Protein AF-A0A529FKK5-F1 (afdb_monomer_lite)

Sequence (197 aa):
DALQLAYGQADLLQSRPDKDKPALVMRIDMGNPYNAQRHRVMWSMLQNHDEPIIGALEMDAACVVVNLFMLPDEPELFRQCVENISKVRAACHRYGMPLMIEPLVMLANDVRGGYQVDGDAEKIVTLVRLAAEMGADIIKADPTDRPEDFHRVVEAARVPVLVRGGGKDDLRTVLAKSSALLRQGAKGLVYGRNIYQ

pLDDT: mean 92.46, std 9.14, range [52.66, 98.81]

Radius of gyration: 16.34 Å; chains: 1; bounding box: 42×41×45 Å

Foldseek 3Di:
DEDEDELVCLCVQQVDPDPPGHAYAYEFKDWPLFALDDDPATAIDGVDHQQRCPSVVVSVHQAYEAEQDDEPPHVVRNVRSLVSLLNVVVNCVVVVHAYEYEYFYWYHSPPDGGTAGALPLVSQLVRLLVVLVSPHQEYAYEHHPDLLSLLSSVVSNVHAYEYEDHDADDPVVSVVSQVSNVVSPHPYYHYDNNPPD

Secondary structure (DSSP, 8-state):
-EEEEEHHHHHHHHT---TTPPEEEEE-EEESTTSSS--SS--EEESSSSSTTHHHHHTT-SEEEEEEEE-TT-HHHHHHHHHHHHHHHHHHHHHT--EEEEEEEB--TTTTSS--B---HHHHHHHHHHHHHTT-SEEEEPPPSSGGGHHHHHHHH-S-EEEEP-S---HHHHHHHHHHHHHTT--EEE-SHHHH-

Structure (mmCIF, N/CA/C/O backbone):
data_AF-A0A529FKK5-F1
#
_entry.id   AF-A0A529FKK5-F1
#
loop_
_atom_site.group_PDB
_atom_site.id
_atom_site.type_symbol
_atom_site.label_atom_id
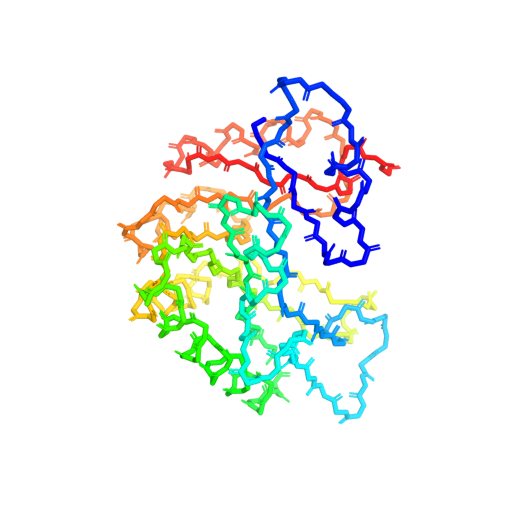_atom_site.label_alt_id
_atom_site.label_comp_id
_atom_site.label_asym_id
_atom_site.label_entity_id
_atom_site.label_seq_id
_atom_site.pdbx_PDB_ins_code
_atom_site.Cartn_x
_atom_site.Cartn_y
_atom_site.Cartn_z
_atom_site.occupancy
_atom_site.B_iso_or_equiv
_atom_site.auth_seq_id
_atom_site.auth_comp_id
_atom_site.auth_asym_id
_atom_site.auth_atom_id
_atom_site.pdbx_PDB_model_num
ATOM 1 N N . ASP A 1 1 ? 0.919 9.964 12.902 1.00 88.81 1 ASP A N 1
ATOM 2 C CA . ASP A 1 1 ? -0.474 9.950 12.407 1.00 88.81 1 ASP A CA 1
ATOM 3 C C . ASP A 1 1 ? -1.073 8.556 12.421 1.00 88.81 1 ASP A C 1
ATOM 5 O O . ASP A 1 1 ? -2.006 8.332 13.179 1.00 88.81 1 ASP A O 1
ATOM 9 N N . ALA A 1 2 ? -0.517 7.601 11.671 1.00 95.06 2 ALA A N 1
ATOM 10 C CA . ALA A 1 2 ? -0.987 6.218 11.681 1.00 95.06 2 ALA A CA 1
ATOM 11 C C . ALA A 1 2 ? 0.165 5.207 11.577 1.00 95.06 2 ALA A C 1
ATOM 13 O O . ALA A 1 2 ? 1.243 5.547 11.085 1.00 95.06 2 ALA A O 1
ATOM 14 N N . LEU A 1 3 ? -0.070 3.969 12.014 1.00 95.44 3 LEU A N 1
ATOM 15 C CA . LEU A 1 3 ? 0.811 2.825 11.779 1.00 95.44 3 LEU A CA 1
ATOM 16 C C . LEU A 1 3 ? 0.068 1.767 10.968 1.00 95.44 3 LEU A C 1
ATOM 18 O O . LEU A 1 3 ? -1.054 1.387 11.302 1.00 95.44 3 LEU A O 1
ATOM 22 N N . GLN A 1 4 ? 0.719 1.281 9.911 1.00 96.44 4 GLN A N 1
ATOM 23 C CA . GLN A 1 4 ? 0.199 0.177 9.120 1.00 96.44 4 GLN A CA 1
ATOM 24 C C . GLN A 1 4 ? 0.681 -1.155 9.701 1.00 96.44 4 GLN A C 1
ATOM 26 O O . GLN A 1 4 ? 1.883 -1.419 9.688 1.00 96.44 4 GLN A O 1
ATOM 31 N N . LEU A 1 5 ? -0.239 -1.998 10.170 1.00 96.50 5 LEU A N 1
ATOM 32 C CA . LEU A 1 5 ? 0.059 -3.307 10.763 1.00 96.50 5 LEU A CA 1
ATOM 33 C C . LEU A 1 5 ? -0.857 -4.384 10.171 1.00 96.50 5 LEU A C 1
ATOM 35 O O . LEU A 1 5 ? -1.956 -4.093 9.702 1.00 96.50 5 LEU A O 1
ATOM 39 N N . ALA A 1 6 ? -0.407 -5.636 10.175 1.00 95.69 6 ALA A N 1
ATOM 40 C CA . ALA A 1 6 ? -1.282 -6.778 9.917 1.00 95.69 6 ALA A CA 1
ATOM 41 C C . ALA A 1 6 ? -1.977 -7.212 11.216 1.00 95.69 6 ALA A C 1
ATOM 43 O O . ALA A 1 6 ? -1.509 -6.883 12.307 1.00 95.69 6 ALA A O 1
ATOM 44 N N . TYR A 1 7 ? -3.047 -8.003 11.103 1.00 95.06 7 TYR A N 1
ATOM 45 C CA . TYR A 1 7 ? -3.839 -8.459 12.252 1.00 95.06 7 TYR A CA 1
ATOM 46 C C . TYR A 1 7 ? -2.982 -9.032 13.396 1.00 95.06 7 TYR A C 1
ATOM 48 O O . TYR A 1 7 ? -3.090 -8.588 14.532 1.00 95.06 7 TYR A O 1
ATOM 56 N N . GLY A 1 8 ? -2.050 -9.943 13.087 1.00 94.06 8 GLY A N 1
ATOM 57 C CA . GLY A 1 8 ? -1.193 -10.594 14.091 1.00 94.06 8 GLY A CA 1
ATOM 58 C C . GLY A 1 8 ? -0.155 -9.693 14.776 1.00 94.06 8 GLY A C 1
ATOM 59 O O . GLY A 1 8 ? 0.622 -10.192 15.579 1.00 94.06 8 GLY A O 1
ATOM 60 N N . GLN A 1 9 ? -0.094 -8.409 14.422 1.00 94.69 9 GLN A N 1
ATOM 61 C CA . GLN A 1 9 ? 0.775 -7.404 15.047 1.00 94.69 9 GLN A CA 1
ATOM 62 C C . GLN A 1 9 ? -0.016 -6.190 15.545 1.00 94.69 9 GLN A C 1
ATOM 64 O O . GLN A 1 9 ? 0.565 -5.268 16.118 1.00 94.69 9 GLN A O 1
ATOM 69 N N . ALA A 1 10 ? -1.323 -6.131 15.276 1.00 95.38 10 ALA A N 1
ATOM 70 C CA . ALA A 1 10 ? -2.146 -4.974 15.600 1.00 95.38 10 ALA A CA 1
ATOM 71 C C . ALA A 1 10 ? -2.300 -4.789 17.120 1.00 95.38 10 ALA A C 1
ATOM 73 O O . ALA A 1 10 ? -2.477 -3.664 17.588 1.00 95.38 10 ALA A O 1
ATOM 74 N N . ASP A 1 11 ? -2.149 -5.863 17.897 1.00 93.25 11 ASP A N 1
ATOM 75 C CA . ASP A 1 11 ? -2.116 -5.857 19.360 1.00 93.25 11 ASP A CA 1
ATOM 76 C C . ASP A 1 11 ? -0.970 -5.002 19.923 1.00 93.25 11 ASP A C 1
ATOM 78 O O . ASP A 1 11 ? -1.162 -4.321 20.931 1.00 93.25 11 ASP A O 1
ATOM 82 N N . LEU A 1 12 ? 0.182 -4.940 19.246 1.00 93.38 12 LEU A N 1
ATOM 83 C CA . LEU A 1 12 ? 1.326 -4.112 19.656 1.00 93.38 12 LEU A CA 1
ATOM 84 C C . LEU A 1 12 ? 0.984 -2.617 19.721 1.00 93.38 12 LEU A C 1
ATOM 86 O O . LEU A 1 12 ? 1.553 -1.877 20.525 1.00 93.38 12 LEU A O 1
ATOM 90 N N . LEU A 1 13 ? 0.059 -2.165 18.871 1.00 95.06 13 LEU A N 1
ATOM 91 C CA . LEU A 1 13 ? -0.476 -0.808 18.909 1.00 95.06 13 LEU A CA 1
ATOM 92 C C . LEU A 1 13 ? -1.714 -0.734 19.802 1.00 95.06 13 LEU A C 1
ATOM 94 O O . LEU A 1 13 ? -1.816 0.170 20.633 1.00 95.06 13 LEU A O 1
ATOM 98 N N . GLN A 1 14 ? -2.652 -1.668 19.643 1.00 94.12 14 GLN A N 1
ATOM 99 C CA . GLN A 1 14 ? -3.962 -1.530 20.268 1.00 94.12 14 GLN A CA 1
ATOM 100 C C . GLN A 1 14 ? -3.977 -1.804 21.771 1.00 94.12 14 GLN A C 1
ATOM 102 O O . GLN A 1 14 ? -4.770 -1.180 22.475 1.00 94.12 14 GLN A O 1
ATOM 107 N N . SER A 1 15 ? -3.052 -2.617 22.283 1.00 93.31 15 SER A N 1
ATOM 108 C CA . SER A 1 15 ? -2.884 -2.846 23.726 1.00 93.31 15 SER A CA 1
ATOM 109 C C . SER A 1 15 ? -2.290 -1.650 24.479 1.00 93.31 15 SER A C 1
ATOM 111 O O . SER A 1 15 ? -2.290 -1.637 25.711 1.00 93.31 15 SER A O 1
ATOM 113 N N . ARG A 1 16 ? -1.783 -0.630 23.770 1.00 93.00 16 ARG A N 1
ATOM 114 C CA . ARG A 1 16 ? -1.207 0.554 24.411 1.00 93.00 16 ARG A CA 1
ATOM 115 C C . ARG A 1 16 ? -2.298 1.359 25.131 1.00 93.00 16 ARG A C 1
ATOM 117 O O . ARG A 1 16 ? -3.319 1.663 24.508 1.00 93.00 16 ARG A O 1
ATOM 124 N N . PRO A 1 17 ? -2.068 1.766 26.394 1.00 90.50 17 PRO A N 1
ATOM 125 C CA . PRO A 1 17 ? -3.041 2.530 27.176 1.00 90.50 17 PRO A CA 1
ATOM 126 C C . PRO A 1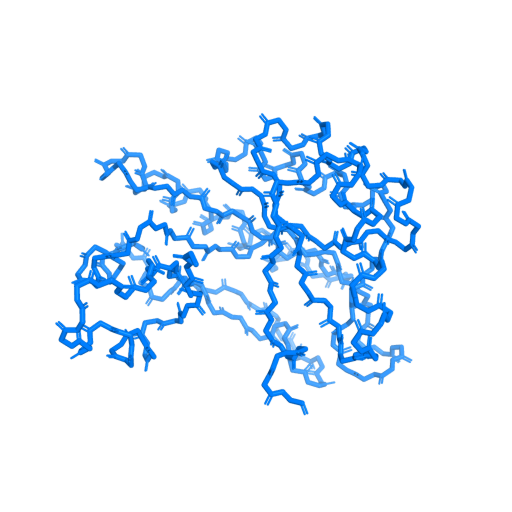 17 ? -3.105 4.018 26.788 1.00 90.50 17 PRO A C 1
ATOM 128 O O . PRO A 1 17 ? -3.991 4.735 27.254 1.00 90.50 17 PRO A O 1
ATOM 131 N N . ASP A 1 18 ? -2.164 4.497 25.969 1.00 91.19 18 ASP A N 1
ATOM 132 C CA . ASP A 1 18 ? -2.056 5.906 25.589 1.00 91.19 18 ASP A CA 1
ATOM 133 C C . ASP A 1 18 ? -3.254 6.349 24.739 1.00 91.19 18 ASP A C 1
ATOM 135 O O . ASP A 1 18 ? -3.581 5.722 23.729 1.00 91.19 18 ASP A O 1
ATOM 139 N N . LYS A 1 19 ? -3.873 7.475 25.109 1.00 83.50 19 LYS A N 1
ATOM 140 C CA . LYS A 1 19 ? -4.987 8.066 24.346 1.00 83.50 19 LYS A CA 1
ATOM 141 C C . LYS A 1 19 ? -4.544 8.667 23.012 1.00 83.50 19 LYS A C 1
ATOM 143 O O . LYS A 1 19 ? -5.318 8.656 22.064 1.00 83.50 19 LYS A O 1
ATOM 148 N N . ASP A 1 20 ? -3.296 9.122 22.935 1.00 87.75 20 ASP A N 1
ATOM 149 C CA . ASP A 1 20 ? -2.729 9.785 21.755 1.00 87.75 20 ASP A CA 1
ATOM 150 C C . ASP A 1 20 ? -1.959 8.806 20.851 1.00 87.75 20 ASP A C 1
ATOM 152 O O . ASP A 1 20 ? -1.056 9.197 20.104 1.00 87.75 20 ASP A O 1
ATOM 156 N N . LYS A 1 21 ? -2.266 7.503 20.937 1.00 92.56 21 LYS A N 1
ATOM 157 C CA . LYS A 1 21 ? -1.632 6.506 20.070 1.00 92.56 21 LYS A CA 1
ATOM 158 C C . LYS A 1 21 ? -1.992 6.768 18.596 1.00 92.56 21 LYS A C 1
ATOM 160 O O . LYS A 1 21 ? -3.105 7.207 18.306 1.00 92.56 21 LYS A O 1
ATOM 165 N N . PRO A 1 22 ? -1.076 6.490 17.650 1.00 95.12 22 PRO A N 1
ATOM 166 C CA . PRO A 1 22 ? -1.372 6.609 16.225 1.00 95.12 22 PRO A CA 1
ATOM 167 C C . PRO A 1 22 ? -2.581 5.762 15.818 1.00 95.12 22 PRO A C 1
ATOM 169 O O . PRO A 1 22 ? -2.812 4.698 16.390 1.00 95.12 22 PRO A O 1
ATOM 172 N N . ALA A 1 23 ? -3.296 6.189 14.779 1.00 96.44 23 ALA A N 1
ATOM 173 C CA . ALA A 1 23 ? -4.368 5.390 14.198 1.00 96.44 23 ALA A CA 1
ATOM 174 C C . ALA A 1 23 ? -3.828 4.080 13.593 1.00 96.44 23 ALA A C 1
ATOM 176 O O . ALA A 1 23 ? -2.707 4.032 13.078 1.00 96.44 23 ALA A O 1
ATOM 177 N N . LEU A 1 24 ? -4.635 3.019 13.610 1.00 97.69 24 LEU A N 1
ATOM 178 C CA . LEU A 1 24 ? -4.305 1.756 12.953 1.00 97.69 24 LEU A CA 1
ATOM 179 C C . LEU A 1 24 ? -4.784 1.774 11.494 1.00 97.69 24 LEU A C 1
ATOM 181 O O . LEU A 1 24 ? -5.970 1.958 11.232 1.00 97.69 24 LEU A O 1
ATOM 185 N N . VAL A 1 25 ? -3.875 1.520 10.551 1.00 98.31 25 VAL A N 1
ATOM 186 C CA . VAL A 1 25 ? -4.222 1.110 9.181 1.00 98.31 25 VAL A CA 1
ATOM 187 C C . VAL A 1 25 ? -3.969 -0.389 9.078 1.00 98.31 25 VAL A C 1
ATOM 189 O O . VAL A 1 25 ? -2.828 -0.832 9.209 1.00 98.31 25 VAL A O 1
ATOM 192 N N . MET A 1 26 ? -5.003 -1.196 8.863 1.00 98.19 26 MET A N 1
ATOM 193 C CA . MET A 1 26 ? -4.837 -2.648 8.892 1.00 98.19 26 MET A CA 1
ATOM 194 C C . MET A 1 26 ? -4.632 -3.220 7.491 1.00 98.19 26 MET A C 1
ATOM 196 O O . MET A 1 26 ? -5.495 -3.083 6.626 1.00 98.19 26 MET A O 1
ATOM 200 N N . ARG A 1 27 ? -3.505 -3.902 7.256 1.00 98.06 27 ARG A N 1
ATOM 201 C CA . ARG A 1 27 ? -3.347 -4.742 6.063 1.00 98.06 27 ARG A CA 1
ATOM 202 C C . ARG A 1 27 ? -4.189 -6.002 6.228 1.00 98.06 27 ARG A C 1
ATOM 204 O O . ARG A 1 27 ? -4.007 -6.730 7.204 1.00 98.06 27 ARG A O 1
ATOM 211 N N . ILE A 1 28 ? -5.062 -6.259 5.259 1.00 98.06 28 ILE A N 1
ATOM 212 C CA . ILE A 1 28 ? -6.019 -7.376 5.307 1.00 98.06 28 ILE A CA 1
ATOM 213 C C . ILE A 1 28 ? -5.781 -8.436 4.231 1.00 98.06 28 ILE A C 1
ATOM 215 O O . ILE A 1 28 ? -6.534 -9.400 4.158 1.00 98.06 28 ILE A O 1
ATOM 219 N N . ASP A 1 29 ? -4.746 -8.285 3.408 1.00 97.00 29 ASP A N 1
ATOM 220 C CA . ASP A 1 29 ? -4.301 -9.290 2.449 1.00 97.00 29 ASP A CA 1
ATOM 221 C C . ASP A 1 29 ? -2.864 -9.751 2.735 1.00 97.00 29 ASP A C 1
ATOM 223 O O . ASP A 1 29 ? -2.015 -9.000 3.225 1.00 97.00 29 ASP A O 1
ATOM 227 N N . MET A 1 30 ? -2.581 -11.007 2.413 1.00 93.50 30 MET A N 1
ATOM 228 C CA . MET A 1 30 ? -1.251 -11.597 2.464 1.00 93.50 30 MET A CA 1
ATOM 229 C C . MET A 1 30 ? -0.918 -12.188 1.110 1.00 93.50 30 MET A C 1
ATOM 231 O O . MET A 1 30 ? -1.764 -12.799 0.467 1.00 93.50 30 MET A O 1
ATOM 235 N N . GLY A 1 31 ? 0.340 -12.079 0.710 1.00 91.44 31 GLY A N 1
ATOM 236 C CA . GLY A 1 31 ? 0.805 -12.703 -0.511 1.00 91.44 31 GLY A CA 1
ATOM 237 C C . GLY A 1 31 ? 2.234 -13.189 -0.392 1.00 91.44 31 GLY A C 1
ATOM 238 O O . GLY A 1 31 ? 3.003 -12.758 0.468 1.00 91.44 31 GLY A O 1
ATOM 239 N N . ASN A 1 32 ? 2.592 -14.072 -1.311 1.00 91.12 32 ASN A N 1
ATOM 240 C CA . ASN A 1 32 ? 3.963 -14.493 -1.549 1.00 91.12 32 ASN A CA 1
ATOM 241 C C . ASN A 1 32 ? 4.795 -13.659 -2.576 1.00 91.12 32 ASN A C 1
ATOM 243 O O . ASN A 1 32 ? 5.956 -14.031 -2.773 1.00 91.12 32 ASN A O 1
ATOM 247 N N . PRO A 1 33 ? 4.323 -12.529 -3.174 1.00 85.62 33 PRO A N 1
ATOM 248 C CA . PRO A 1 33 ? 5.125 -11.621 -4.019 1.00 85.62 33 PRO A CA 1
ATOM 249 C C . PRO A 1 33 ? 6.309 -10.911 -3.368 1.00 85.62 33 PRO A C 1
ATOM 251 O O . PRO A 1 33 ? 6.840 -9.983 -3.958 1.00 85.62 33 PRO A O 1
ATOM 254 N N . TYR A 1 34 ? 6.725 -11.283 -2.161 1.00 82.56 34 TYR A N 1
ATOM 255 C CA . TYR A 1 34 ? 7.864 -10.655 -1.485 1.00 82.56 34 TYR A CA 1
ATOM 256 C C . TYR A 1 34 ? 9.011 -11.630 -1.204 1.00 82.56 34 TYR A C 1
ATOM 258 O O . TYR A 1 34 ? 10.027 -11.234 -0.636 1.00 82.56 34 TYR A O 1
ATOM 266 N N . ASN A 1 35 ? 8.884 -12.895 -1.614 1.00 82.75 35 ASN A N 1
ATOM 267 C CA . ASN A 1 35 ? 9.942 -13.883 -1.426 1.00 82.75 35 ASN A CA 1
ATOM 268 C C . ASN A 1 35 ? 11.128 -13.636 -2.364 1.00 82.75 35 ASN A C 1
ATOM 270 O O . ASN A 1 35 ? 10.963 -13.236 -3.518 1.00 82.75 35 ASN A O 1
ATOM 274 N N . ALA A 1 36 ? 12.334 -13.929 -1.868 1.00 80.81 36 ALA A N 1
ATOM 275 C CA . ALA A 1 36 ? 13.576 -13.785 -2.628 1.00 80.81 36 ALA A CA 1
ATOM 276 C C . ALA A 1 36 ? 13.608 -14.663 -3.890 1.00 80.81 36 ALA A C 1
ATOM 278 O O . ALA A 1 36 ? 14.233 -14.297 -4.877 1.00 80.81 36 ALA A O 1
ATOM 279 N N . GLN A 1 37 ? 12.924 -15.810 -3.856 1.00 82.88 37 GLN A N 1
ATOM 280 C CA . GLN A 1 37 ? 12.753 -16.704 -4.996 1.00 82.88 37 GLN A CA 1
ATOM 281 C C . GLN A 1 37 ? 11.288 -16.713 -5.429 1.00 82.88 37 GLN A C 1
ATOM 283 O O . GLN A 1 37 ? 10.386 -16.769 -4.587 1.00 82.88 37 GLN A O 1
ATOM 288 N N . ARG A 1 38 ? 11.047 -16.677 -6.745 1.00 84.00 38 ARG A N 1
ATOM 289 C CA . ARG A 1 38 ? 9.697 -16.803 -7.309 1.00 84.00 38 ARG A CA 1
ATOM 290 C C . ARG A 1 38 ? 9.152 -18.185 -6.966 1.00 84.00 38 ARG A C 1
ATOM 292 O O . ARG A 1 38 ? 9.816 -19.199 -7.171 1.00 84.00 38 ARG A O 1
ATOM 299 N N . HIS A 1 39 ? 7.937 -18.217 -6.434 1.00 87.88 39 HIS A N 1
ATOM 300 C CA . HIS A 1 39 ? 7.229 -19.466 -6.211 1.00 87.88 39 HIS A CA 1
ATOM 301 C C . HIS A 1 39 ? 6.599 -19.951 -7.514 1.00 87.88 39 HIS A C 1
ATOM 303 O O . HIS A 1 39 ? 6.256 -19.155 -8.379 1.00 87.88 39 HIS A O 1
ATOM 309 N N . ARG A 1 40 ? 6.377 -21.265 -7.626 1.00 90.38 40 ARG A N 1
ATOM 310 C CA . ARG A 1 40 ? 5.678 -21.860 -8.778 1.00 90.38 40 ARG A CA 1
ATOM 311 C C . ARG A 1 40 ? 4.277 -21.276 -8.993 1.00 90.38 40 ARG A C 1
ATOM 313 O O . ARG A 1 40 ? 3.786 -21.284 -10.111 1.00 90.38 40 ARG A O 1
ATOM 320 N N . VAL A 1 41 ? 3.631 -20.847 -7.911 1.00 92.31 41 VAL A N 1
ATOM 321 C CA . VAL A 1 41 ? 2.310 -20.219 -7.931 1.00 92.31 41 VAL A CA 1
ATOM 322 C C . VAL A 1 41 ? 2.377 -18.967 -7.076 1.00 92.31 41 VAL A C 1
ATOM 324 O O . VAL A 1 41 ? 2.676 -19.050 -5.878 1.00 92.31 41 VAL A O 1
ATOM 327 N N . MET A 1 42 ? 2.087 -17.824 -7.684 1.00 93.38 42 MET A N 1
ATOM 328 C CA . MET A 1 42 ? 1.966 -16.559 -6.977 1.00 93.38 42 MET A CA 1
ATOM 329 C C . MET A 1 42 ? 0.525 -16.349 -6.522 1.00 93.38 42 MET A C 1
ATOM 331 O O . MET A 1 42 ? -0.418 -16.711 -7.222 1.00 93.38 42 MET A O 1
ATOM 335 N N . TRP A 1 43 ? 0.347 -15.802 -5.322 1.00 95.12 43 TRP A N 1
ATOM 336 C CA . TRP A 1 43 ? -0.980 -15.586 -4.750 1.00 95.12 43 TRP A CA 1
ATOM 337 C C . TRP A 1 43 ? -1.013 -14.382 -3.808 1.00 95.12 43 TRP A C 1
ATOM 339 O O . TRP A 1 43 ? -0.009 -14.028 -3.184 1.00 95.12 43 TRP A O 1
ATOM 349 N N . SER A 1 44 ? -2.197 -13.787 -3.701 1.00 95.81 44 SER A N 1
ATOM 350 C CA . SER A 1 44 ? -2.592 -12.791 -2.712 1.00 95.81 44 SER A CA 1
ATOM 351 C C . SER A 1 44 ? -3.985 -13.142 -2.190 1.00 95.81 44 SER A C 1
ATOM 353 O O . SER A 1 44 ? -4.948 -13.208 -2.950 1.00 95.81 44 SER A O 1
ATOM 355 N N . MET A 1 45 ? -4.113 -13.403 -0.896 1.00 96.31 45 MET A N 1
ATOM 356 C CA . MET A 1 45 ? -5.358 -13.834 -0.266 1.00 96.31 45 MET A CA 1
ATOM 357 C C . MET A 1 45 ? -5.741 -12.894 0.864 1.00 96.31 45 MET A C 1
ATOM 359 O O . MET A 1 45 ? -4.882 -12.369 1.566 1.00 96.31 45 MET A O 1
ATOM 363 N N . LEU A 1 46 ? -7.043 -12.715 1.058 1.00 97.75 46 LEU A N 1
ATOM 364 C CA . LEU A 1 46 ? -7.573 -11.992 2.207 1.00 97.75 46 LEU A CA 1
ATOM 365 C C . LEU A 1 46 ? -7.355 -12.803 3.487 1.00 97.75 46 LEU A C 1
ATOM 367 O O . LEU A 1 46 ? -7.490 -14.026 3.486 1.00 97.75 46 LEU A O 1
ATOM 371 N N . GLN A 1 47 ? -7.059 -12.107 4.582 1.00 95.38 47 GLN A N 1
ATOM 372 C CA . GLN A 1 47 ? -6.912 -12.691 5.913 1.00 95.38 47 GLN A CA 1
ATOM 373 C C . GLN A 1 47 ? -8.211 -13.364 6.378 1.00 95.38 47 GLN A C 1
ATOM 375 O O . GLN A 1 47 ? -8.157 -14.430 6.983 1.00 95.38 47 GLN A O 1
ATOM 380 N N . ASN A 1 48 ? -9.361 -12.773 6.041 1.00 95.19 48 ASN A N 1
ATOM 381 C CA . ASN A 1 48 ? -10.682 -13.383 6.160 1.00 95.19 48 ASN A CA 1
ATOM 382 C C . ASN A 1 48 ? -11.352 -13.397 4.781 1.00 95.19 48 ASN A C 1
ATOM 384 O O . ASN A 1 48 ? -11.463 -12.361 4.131 1.00 95.19 48 ASN A O 1
ATOM 388 N N . HIS A 1 49 ? -11.780 -14.568 4.308 1.00 91.06 49 HIS A N 1
ATOM 389 C CA . HIS A 1 49 ? -12.337 -14.695 2.958 1.00 91.06 49 HIS A CA 1
ATOM 390 C C . HIS A 1 49 ? -13.781 -14.176 2.860 1.00 91.06 49 HIS A C 1
ATOM 392 O O . HIS A 1 49 ? -14.104 -13.442 1.925 1.00 91.06 49 HIS A O 1
ATOM 398 N N . ASP A 1 50 ? -14.633 -14.559 3.815 1.00 93.94 50 ASP A N 1
ATOM 399 C CA . ASP A 1 50 ? -16.075 -14.285 3.763 1.00 93.94 50 ASP A CA 1
ATOM 400 C C . ASP A 1 50 ? -16.440 -12.939 4.407 1.00 93.94 50 ASP A C 1
ATOM 402 O O . ASP A 1 50 ? -17.312 -12.224 3.914 1.00 93.94 50 ASP A O 1
ATOM 406 N N . GLU A 1 51 ? -15.721 -12.552 5.464 1.00 96.81 51 GLU A N 1
ATOM 407 C CA . GLU A 1 51 ? -15.896 -11.282 6.177 1.00 96.81 51 GLU A CA 1
ATOM 408 C C . GLU A 1 51 ? -14.583 -10.485 6.178 1.00 96.81 51 GLU A C 1
ATOM 410 O O . GLU A 1 51 ? -13.860 -10.435 7.173 1.00 96.81 51 GLU A O 1
ATOM 415 N N . PRO A 1 52 ? -14.220 -9.852 5.055 1.00 97.25 52 PRO A N 1
ATOM 416 C CA . PRO A 1 52 ? -12.832 -9.483 4.797 1.00 97.25 52 PRO A CA 1
ATOM 417 C C . PRO A 1 52 ? -12.280 -8.351 5.662 1.00 97.25 52 PRO A C 1
ATOM 419 O O . PRO A 1 52 ? -11.068 -8.156 5.710 1.00 97.25 52 PRO A O 1
ATOM 422 N N . ILE A 1 53 ? -13.149 -7.621 6.363 1.00 98.25 53 ILE A N 1
ATOM 423 C CA . ILE A 1 53 ? -12.750 -6.532 7.259 1.00 98.25 53 ILE A CA 1
ATOM 424 C C . ILE A 1 53 ? -13.113 -6.791 8.725 1.00 98.25 53 ILE A C 1
ATOM 426 O O . ILE A 1 53 ? -12.931 -5.885 9.532 1.00 98.25 53 ILE A O 1
ATOM 430 N N . ILE A 1 54 ? -13.607 -7.983 9.097 1.00 97.56 54 ILE A N 1
ATOM 431 C CA . ILE A 1 54 ? -14.081 -8.234 10.471 1.00 97.56 54 ILE A CA 1
ATOM 432 C C . ILE A 1 54 ? -12.987 -7.962 11.506 1.00 97.56 54 ILE A C 1
ATOM 434 O O . ILE A 1 54 ? -13.192 -7.166 12.415 1.00 97.56 54 ILE A O 1
ATOM 438 N N . GLY A 1 55 ? -11.777 -8.475 11.271 1.00 96.62 55 GLY A N 1
ATOM 439 C CA . GLY A 1 55 ? -10.638 -8.220 12.151 1.00 96.62 55 GLY A CA 1
ATOM 440 C C . GLY A 1 55 ? -10.227 -6.745 12.207 1.00 96.62 55 GLY A C 1
ATOM 441 O O . GLY A 1 55 ? -9.703 -6.293 13.217 1.00 96.62 55 GLY A O 1
ATOM 442 N N . ALA A 1 56 ? -10.477 -5.968 11.147 1.00 98.00 56 ALA A N 1
ATOM 443 C CA . ALA A 1 56 ? -10.199 -4.532 11.151 1.00 98.00 56 ALA A CA 1
ATOM 444 C C . ALA A 1 56 ? -11.196 -3.779 12.039 1.00 98.00 56 ALA A C 1
ATOM 446 O O . ALA A 1 56 ? -10.810 -2.842 12.729 1.00 98.00 56 ALA A O 1
ATOM 447 N N . LEU A 1 57 ? -12.463 -4.205 12.037 1.00 97.50 57 LEU A N 1
ATOM 448 C CA . LEU A 1 57 ? -13.500 -3.654 12.907 1.00 97.50 57 LEU A CA 1
ATOM 449 C C . LEU A 1 57 ? -13.239 -4.016 14.374 1.00 97.50 57 LEU A C 1
ATOM 451 O O . LEU A 1 57 ? -13.301 -3.144 15.234 1.00 97.50 57 LEU A O 1
ATOM 455 N N . GLU A 1 58 ? -12.898 -5.276 14.656 1.00 96.19 58 GLU A N 1
ATOM 456 C CA . GLU A 1 58 ? -12.541 -5.747 16.004 1.00 96.19 58 GLU A CA 1
ATOM 457 C C . GLU A 1 58 ? -11.358 -4.973 16.589 1.00 96.19 58 GLU A C 1
ATOM 459 O O . GLU A 1 58 ? -11.349 -4.631 17.770 1.00 96.19 58 GLU A O 1
ATOM 464 N N . MET A 1 59 ? -10.374 -4.673 15.742 1.00 96.25 59 MET A N 1
ATOM 465 C CA . MET A 1 59 ? -9.167 -3.953 16.124 1.00 96.25 59 MET A CA 1
ATOM 466 C C . MET A 1 59 ? -9.303 -2.439 15.987 1.00 96.25 59 MET A C 1
ATOM 468 O O . MET A 1 59 ? -8.270 -1.780 15.989 1.00 96.25 59 MET A O 1
ATOM 472 N N . ASP A 1 60 ? -10.511 -1.880 15.851 1.00 95.19 60 ASP A N 1
ATOM 473 C CA . ASP A 1 60 ? -10.754 -0.429 15.751 1.00 95.19 60 ASP A CA 1
ATOM 474 C C . ASP A 1 60 ? -9.813 0.262 14.740 1.00 95.19 60 ASP A C 1
ATOM 476 O O . ASP A 1 60 ? -9.137 1.257 15.023 1.00 95.19 60 ASP A O 1
ATOM 480 N N . ALA A 1 61 ? -9.664 -0.347 13.561 1.00 97.88 61 ALA A N 1
ATOM 481 C CA . ALA A 1 61 ? -8.841 0.204 12.496 1.00 97.88 61 ALA A CA 1
ATOM 482 C C . ALA A 1 61 ? -9.513 1.445 11.896 1.00 97.88 61 ALA A C 1
ATOM 484 O O . ALA A 1 61 ? -10.706 1.453 11.609 1.00 97.88 61 ALA A O 1
ATOM 485 N N . ALA A 1 62 ? -8.724 2.481 11.622 1.00 97.81 62 ALA A N 1
ATOM 486 C CA . ALA A 1 62 ? -9.210 3.691 10.962 1.00 97.81 62 ALA A CA 1
ATOM 487 C C . ALA A 1 62 ? -9.325 3.529 9.436 1.00 97.81 62 ALA A C 1
ATOM 489 O O . ALA A 1 62 ? -9.975 4.332 8.771 1.00 97.81 62 ALA A O 1
ATOM 490 N N . CYS A 1 63 ? -8.635 2.540 8.864 1.00 98.50 63 CYS A N 1
ATOM 491 C CA . CYS A 1 63 ? -8.610 2.251 7.434 1.00 98.50 63 CYS A CA 1
ATOM 492 C C . CYS A 1 63 ? -8.084 0.828 7.204 1.00 98.50 63 CYS A C 1
ATOM 494 O O . CYS A 1 63 ? -7.240 0.344 7.965 1.00 98.50 63 CYS A O 1
ATOM 496 N N . VAL A 1 64 ? -8.533 0.172 6.134 1.00 98.75 64 VAL A N 1
ATOM 497 C CA . VAL A 1 64 ? -7.945 -1.088 5.656 1.00 98.75 64 VAL A CA 1
ATOM 498 C C . VAL A 1 64 ? -7.110 -0.864 4.404 1.00 98.75 64 VAL A C 1
ATOM 500 O O . VAL A 1 64 ? -7.424 0.007 3.597 1.00 98.75 64 VAL A O 1
ATOM 503 N N . VAL A 1 65 ? -6.066 -1.671 4.215 1.00 98.62 65 VAL A N 1
ATOM 504 C CA . VAL A 1 65 ? -5.220 -1.640 3.017 1.00 98.62 65 VAL A CA 1
ATOM 505 C C . VAL A 1 65 ? -5.080 -3.014 2.369 1.00 98.62 65 VAL A C 1
ATOM 507 O O . VAL A 1 65 ? -4.884 -4.020 3.057 1.00 98.62 65 VAL A O 1
ATOM 510 N N . VAL A 1 66 ? -5.159 -3.033 1.038 1.00 98.38 66 VAL A N 1
ATOM 511 C CA . VAL A 1 66 ? -5.019 -4.222 0.182 1.00 98.38 66 VAL A CA 1
ATOM 512 C C . VAL A 1 66 ? -4.061 -3.958 -0.974 1.00 98.38 66 VAL A C 1
ATOM 514 O O . VAL A 1 66 ? -4.028 -2.847 -1.503 1.00 98.38 66 VAL A O 1
ATOM 517 N N . ASN A 1 67 ? -3.281 -4.958 -1.387 1.00 97.94 67 ASN A N 1
ATOM 518 C CA . ASN A 1 67 ? -2.427 -4.830 -2.565 1.00 97.94 67 ASN A CA 1
ATOM 519 C C . ASN A 1 67 ? -3.212 -5.022 -3.864 1.00 97.94 67 ASN A C 1
ATOM 521 O O . ASN A 1 67 ? -4.111 -5.858 -3.963 1.00 97.94 67 ASN A O 1
ATOM 525 N N . LEU A 1 68 ? -2.762 -4.318 -4.896 1.00 98.06 68 LEU A N 1
ATOM 526 C CA . LEU A 1 68 ? -3.073 -4.594 -6.290 1.00 98.06 68 LEU A CA 1
ATOM 527 C C . LEU A 1 68 ? -1.758 -4.879 -7.018 1.00 98.06 68 LEU A C 1
ATOM 529 O O . LEU A 1 68 ? -1.038 -3.959 -7.400 1.00 98.06 68 LEU A O 1
ATOM 533 N N . PHE A 1 69 ? -1.423 -6.159 -7.159 1.00 96.56 69 PHE A N 1
ATOM 534 C CA . PHE A 1 69 ? -0.138 -6.591 -7.702 1.00 96.56 69 PHE A CA 1
ATOM 535 C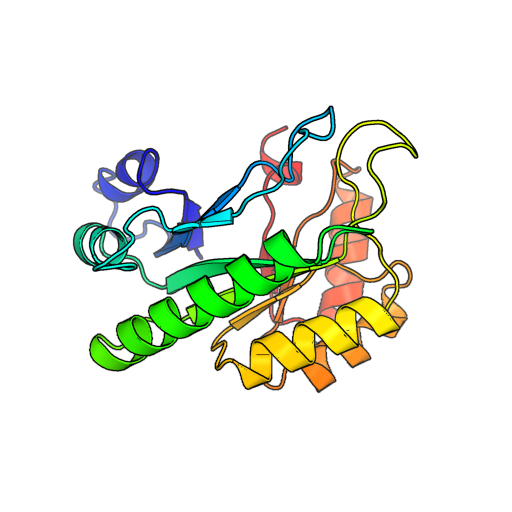 C . PHE A 1 69 ? -0.163 -6.750 -9.221 1.00 96.56 69 PHE A C 1
ATOM 537 O O . PHE A 1 69 ? -0.922 -7.563 -9.740 1.00 96.56 69 PHE A O 1
ATOM 544 N N . MET A 1 70 ? 0.742 -6.063 -9.915 1.00 95.12 70 MET A N 1
ATOM 545 C CA . MET A 1 70 ? 1.056 -6.283 -11.326 1.00 95.12 70 MET A CA 1
ATOM 546 C C . MET A 1 70 ? 2.484 -6.822 -11.444 1.00 95.12 70 MET A C 1
ATOM 548 O O . MET A 1 70 ? 3.455 -6.072 -11.335 1.00 95.12 70 MET A O 1
ATOM 552 N N . LEU A 1 71 ? 2.603 -8.137 -11.639 1.00 92.56 71 LEU A N 1
ATOM 553 C CA . LEU A 1 71 ? 3.874 -8.831 -11.849 1.00 92.56 71 LEU A CA 1
ATOM 554 C C . LEU A 1 71 ? 3.957 -9.330 -13.302 1.00 92.56 71 LEU A C 1
ATOM 556 O O . LEU A 1 71 ? 2.927 -9.704 -13.872 1.00 92.56 71 LEU A O 1
ATOM 560 N N . PRO A 1 72 ? 5.160 -9.379 -13.904 1.00 90.38 72 PRO A N 1
ATOM 561 C CA . PRO A 1 72 ? 5.349 -9.985 -15.215 1.00 90.38 72 PRO A CA 1
ATOM 562 C C . PRO A 1 72 ? 4.927 -11.456 -15.199 1.00 90.38 72 PRO A C 1
ATOM 564 O O . PRO A 1 72 ? 5.367 -12.202 -14.328 1.00 90.38 72 PRO A O 1
ATOM 567 N N . ASP A 1 73 ? 4.116 -11.859 -16.182 1.00 91.12 73 ASP A N 1
ATOM 568 C CA . ASP A 1 73 ? 3.693 -13.255 -16.378 1.00 91.12 73 ASP A CA 1
ATOM 569 C C . ASP A 1 73 ? 2.950 -13.867 -15.165 1.00 91.12 73 ASP A C 1
ATOM 571 O O . ASP A 1 73 ? 3.108 -15.042 -14.846 1.00 91.12 73 ASP A O 1
ATOM 575 N N . GLU A 1 74 ? 2.149 -13.052 -14.462 1.00 94.31 74 GLU A N 1
ATOM 576 C CA . GLU A 1 74 ? 1.308 -13.480 -13.326 1.00 94.31 74 GLU A CA 1
ATOM 577 C C . GLU A 1 74 ? -0.144 -12.945 -13.424 1.00 94.31 74 GLU A C 1
ATOM 579 O O . GLU A 1 74 ? -0.618 -12.225 -12.531 1.00 94.31 74 GLU A O 1
ATOM 584 N N . PRO A 1 75 ? -0.886 -13.239 -14.511 1.00 95.81 75 PRO A N 1
ATOM 585 C CA . PRO A 1 75 ? -2.233 -12.701 -14.700 1.00 95.81 75 PRO A CA 1
ATOM 586 C C . PRO A 1 75 ? -3.243 -13.223 -13.663 1.00 95.81 75 PRO A C 1
ATOM 588 O O . PRO A 1 75 ? -4.165 -12.498 -13.281 1.00 95.81 75 PRO A O 1
ATOM 591 N N . GLU A 1 76 ? -3.071 -14.442 -13.152 1.00 97.06 76 GLU A N 1
ATOM 592 C CA . GLU A 1 76 ? -3.932 -15.025 -12.121 1.00 97.06 76 GLU A CA 1
ATOM 593 C C . GLU A 1 76 ? -3.792 -14.307 -10.779 1.00 97.06 76 GLU A C 1
ATOM 595 O O . GLU A 1 76 ? -4.803 -14.070 -10.117 1.00 97.06 76 GLU A O 1
ATOM 600 N N . LEU A 1 77 ? -2.572 -13.913 -10.398 1.00 96.81 77 LEU A N 1
ATOM 601 C CA . LEU A 1 77 ? -2.336 -13.096 -9.206 1.00 96.81 77 LEU A CA 1
ATOM 602 C C . LEU A 1 77 ? -3.041 -11.744 -9.335 1.00 96.81 77 LEU A C 1
ATOM 604 O O . LEU A 1 77 ? -3.710 -11.300 -8.400 1.00 96.81 77 LEU A O 1
ATOM 608 N N . PHE A 1 78 ? -2.902 -11.092 -10.492 1.00 97.81 78 PHE A N 1
ATOM 609 C CA . PHE A 1 78 ? -3.548 -9.807 -10.744 1.00 97.81 78 PHE A CA 1
ATOM 610 C C . PHE A 1 78 ? -5.076 -9.930 -10.673 1.00 97.81 78 PHE A C 1
ATOM 612 O O . PHE A 1 78 ? -5.722 -9.165 -9.954 1.00 97.81 78 PHE A O 1
ATOM 619 N N . ARG A 1 79 ? -5.656 -10.952 -11.322 1.00 98.12 79 ARG A N 1
ATOM 620 C CA . ARG A 1 79 ? -7.094 -11.260 -11.232 1.00 98.12 79 ARG A CA 1
ATOM 621 C C . ARG A 1 79 ? -7.531 -11.500 -9.786 1.00 98.12 79 ARG A C 1
ATOM 623 O O . ARG A 1 79 ? -8.555 -10.968 -9.367 1.00 98.12 79 ARG A O 1
ATOM 630 N N . GLN A 1 80 ? -6.747 -12.248 -9.011 1.00 97.81 80 GLN A N 1
ATOM 631 C CA . GLN A 1 80 ? -7.036 -12.510 -7.603 1.00 97.81 80 GLN A CA 1
ATOM 632 C C . GLN A 1 80 ? -7.046 -11.221 -6.766 1.00 97.81 80 GLN A C 1
ATOM 634 O O . GLN A 1 80 ? -7.922 -11.048 -5.921 1.00 97.81 80 GLN A O 1
ATOM 639 N N . CYS A 1 81 ? -6.129 -10.282 -7.025 1.00 98.44 81 CYS A N 1
ATOM 640 C CA . CYS A 1 81 ? -6.144 -8.972 -6.368 1.00 98.44 81 CYS A CA 1
ATOM 641 C C . CYS A 1 81 ? -7.433 -8.200 -6.680 1.00 98.44 81 CYS A C 1
ATOM 643 O O . CYS A 1 81 ? -8.064 -7.674 -5.766 1.00 98.44 81 CYS A O 1
ATOM 645 N N . VAL A 1 82 ? -7.853 -8.169 -7.949 1.00 98.50 82 VAL A N 1
ATOM 646 C CA . VAL A 1 82 ? -9.097 -7.503 -8.374 1.00 98.50 82 VAL A CA 1
ATOM 647 C C . VAL A 1 82 ? -10.322 -8.121 -7.686 1.00 98.50 82 VAL A C 1
ATOM 649 O O . VAL A 1 82 ? -11.175 -7.396 -7.171 1.00 98.50 82 VAL A O 1
ATOM 652 N N . GLU A 1 83 ? -10.394 -9.451 -7.600 1.00 98.31 83 GLU A N 1
ATOM 653 C CA . GLU A 1 83 ? -11.476 -10.155 -6.896 1.00 98.31 83 GLU A CA 1
ATOM 654 C C . GLU A 1 83 ? -11.496 -9.844 -5.396 1.00 98.31 83 GLU A C 1
ATOM 656 O O . GLU A 1 83 ? -12.560 -9.575 -4.828 1.00 98.31 83 GLU A O 1
ATOM 661 N N . ASN A 1 84 ? -10.326 -9.829 -4.755 1.00 98.44 84 ASN A N 1
ATOM 662 C CA . ASN A 1 84 ? -10.194 -9.469 -3.347 1.00 98.44 84 ASN A CA 1
ATOM 663 C C . ASN A 1 84 ? -10.669 -8.033 -3.095 1.00 98.44 84 ASN A C 1
ATOM 665 O O . ASN A 1 84 ? -11.465 -7.795 -2.187 1.00 98.44 84 ASN A O 1
ATOM 669 N N . ILE A 1 85 ? -10.227 -7.082 -3.920 1.00 98.69 85 ILE A N 1
ATOM 670 C CA . ILE A 1 85 ? -10.599 -5.668 -3.809 1.00 98.69 85 ILE A CA 1
ATOM 671 C C . ILE A 1 85 ? -12.104 -5.485 -3.991 1.00 98.69 85 ILE A C 1
ATOM 673 O O . ILE A 1 85 ? -12.719 -4.758 -3.216 1.00 98.69 85 ILE A O 1
ATOM 677 N N . SER A 1 86 ? -12.717 -6.170 -4.960 1.00 98.38 86 SER A N 1
ATOM 678 C CA . SER A 1 86 ? -14.166 -6.108 -5.183 1.00 98.38 86 SER A CA 1
ATOM 679 C C . SER A 1 86 ? -14.956 -6.520 -3.932 1.00 98.38 86 SER A C 1
ATOM 681 O O . SER A 1 86 ? -15.851 -5.793 -3.489 1.00 98.38 86 SER A O 1
ATOM 683 N N . LYS A 1 87 ? -14.571 -7.636 -3.294 1.00 98.06 87 LYS A N 1
ATOM 684 C CA . LYS A 1 87 ? -15.177 -8.099 -2.032 1.00 98.06 87 LYS A CA 1
ATOM 685 C C . LYS A 1 87 ? -14.960 -7.102 -0.895 1.00 98.06 87 LYS A C 1
ATOM 687 O O . LYS A 1 87 ? -15.899 -6.752 -0.178 1.00 98.06 87 LYS A O 1
ATOM 692 N N . VAL A 1 88 ? -13.729 -6.617 -0.743 1.00 98.62 88 VAL A N 1
ATOM 693 C CA . VAL A 1 88 ? -13.358 -5.660 0.305 1.00 98.62 88 VAL A CA 1
ATOM 694 C C . VAL A 1 88 ? -14.112 -4.346 0.143 1.00 98.62 88 VAL A C 1
ATOM 696 O O . VAL A 1 88 ? -14.615 -3.828 1.134 1.00 98.62 88 VAL A O 1
ATOM 699 N N . ARG A 1 89 ? -14.258 -3.822 -1.078 1.00 98.50 89 ARG A N 1
ATOM 700 C CA . ARG A 1 89 ? -15.003 -2.586 -1.356 1.00 98.50 89 ARG A CA 1
ATOM 701 C C . ARG A 1 89 ? -16.461 -2.695 -0.927 1.00 98.50 89 ARG A C 1
ATOM 703 O O . ARG A 1 89 ? -16.984 -1.754 -0.326 1.00 98.50 89 ARG A O 1
ATOM 710 N N . ALA A 1 90 ? -17.107 -3.831 -1.190 1.00 98.25 90 ALA A N 1
ATOM 711 C CA . ALA A 1 90 ? -18.478 -4.077 -0.749 1.00 98.25 90 ALA A CA 1
ATOM 712 C C . ALA A 1 90 ? -18.592 -4.061 0.786 1.00 98.25 90 ALA A C 1
ATOM 714 O O . ALA A 1 90 ? -19.476 -3.401 1.336 1.00 98.25 90 ALA A O 1
ATOM 715 N N . ALA A 1 91 ? -17.661 -4.719 1.486 1.00 98.38 91 ALA A N 1
ATOM 716 C CA . ALA A 1 91 ? -17.613 -4.698 2.946 1.00 98.38 91 ALA A CA 1
ATOM 717 C C . ALA A 1 91 ? -17.318 -3.287 3.491 1.00 98.38 91 ALA A C 1
ATOM 719 O O . ALA A 1 91 ? -18.033 -2.798 4.362 1.00 98.38 91 ALA A O 1
ATOM 720 N N . CYS A 1 92 ? -16.333 -2.589 2.928 1.00 98.62 92 CYS A N 1
ATOM 721 C CA . CYS A 1 92 ? -15.972 -1.225 3.310 1.00 98.62 92 CYS A CA 1
ATOM 722 C C . CYS A 1 92 ? -17.158 -0.269 3.188 1.00 98.62 92 CYS A C 1
ATOM 724 O O . CYS A 1 92 ? -17.451 0.479 4.116 1.00 98.62 92 CYS A O 1
ATOM 726 N N . HIS A 1 93 ? -17.902 -0.354 2.082 1.00 98.06 93 HIS A N 1
ATOM 727 C CA . HIS A 1 93 ? -19.116 0.432 1.894 1.00 98.06 93 HIS A CA 1
ATOM 728 C C . HIS A 1 93 ? -20.188 0.117 2.946 1.00 98.06 93 HIS A C 1
ATOM 730 O O . HIS A 1 93 ? -20.779 1.039 3.502 1.00 98.06 93 HIS A O 1
ATOM 736 N N . ARG A 1 94 ? -20.412 -1.168 3.253 1.00 98.12 94 ARG A N 1
ATOM 737 C CA . ARG A 1 94 ? -21.420 -1.607 4.230 1.00 98.12 94 ARG A CA 1
ATOM 738 C C . ARG A 1 94 ? -21.151 -1.086 5.643 1.00 98.12 94 ARG A C 1
ATOM 740 O O . ARG A 1 94 ? -22.101 -0.746 6.341 1.00 98.12 94 ARG A O 1
ATOM 747 N N . TYR A 1 95 ? -19.888 -1.054 6.063 1.00 98.06 95 TYR A N 1
ATOM 748 C CA . TYR A 1 95 ? -19.501 -0.695 7.432 1.00 98.06 95 TYR A CA 1
ATOM 749 C C . TYR A 1 95 ? -18.920 0.722 7.565 1.00 98.06 95 TYR A C 1
ATOM 751 O O . TYR A 1 95 ? -18.558 1.124 8.665 1.00 98.06 95 TYR A O 1
ATOM 759 N N . GLY A 1 96 ? -18.823 1.486 6.471 1.00 97.94 96 GLY A N 1
ATOM 760 C CA . GLY A 1 96 ? -18.245 2.836 6.483 1.00 97.94 96 GLY A CA 1
ATOM 761 C C . GLY A 1 96 ? -16.728 2.869 6.714 1.00 97.94 96 GLY A C 1
ATOM 762 O O . GLY A 1 96 ? -16.207 3.878 7.178 1.00 97.94 96 GLY A O 1
ATOM 763 N N . MET A 1 97 ? -16.022 1.779 6.405 1.00 98.62 97 MET A N 1
ATOM 764 C CA . MET A 1 97 ? -14.568 1.669 6.561 1.00 98.62 97 MET A CA 1
ATOM 765 C C . MET A 1 97 ? -13.848 2.279 5.345 1.00 98.62 97 MET A C 1
ATOM 767 O O . MET A 1 97 ? -14.150 1.874 4.221 1.00 98.62 97 MET A O 1
ATOM 771 N N . PRO A 1 98 ? -12.875 3.193 5.523 1.00 98.62 98 PRO A N 1
ATOM 772 C CA . PRO A 1 98 ? -12.051 3.688 4.422 1.00 98.62 98 PRO A CA 1
ATOM 773 C C . PRO A 1 98 ? -11.183 2.590 3.795 1.00 98.62 98 PRO A C 1
ATOM 775 O O . PRO A 1 98 ? -10.477 1.862 4.504 1.00 98.62 98 PRO A O 1
ATOM 778 N N . LEU A 1 99 ? -11.182 2.517 2.463 1.00 98.81 99 LEU A N 1
ATOM 779 C CA . LEU A 1 99 ? -10.379 1.574 1.687 1.00 98.81 99 LEU A CA 1
ATOM 780 C C . LEU A 1 99 ? -9.141 2.250 1.091 1.00 98.81 99 LEU A C 1
ATOM 782 O O . LEU A 1 99 ? -9.237 3.074 0.182 1.00 98.81 99 LEU A O 1
ATOM 786 N N . MET A 1 100 ? -7.964 1.827 1.533 1.00 98.81 100 MET A N 1
ATOM 787 C CA . MET A 1 100 ? -6.705 2.115 0.860 1.00 98.81 100 MET A CA 1
ATOM 788 C C . MET A 1 100 ? -6.354 0.974 -0.097 1.00 98.81 100 MET A C 1
ATOM 790 O O . MET A 1 100 ? -6.309 -0.191 0.294 1.00 98.81 100 MET A O 1
ATOM 794 N N . ILE A 1 101 ? -6.055 1.297 -1.351 1.00 98.81 101 ILE A N 1
ATOM 795 C CA . ILE A 1 101 ? -5.488 0.325 -2.293 1.00 98.81 101 ILE A CA 1
ATOM 796 C C . ILE A 1 101 ? -4.015 0.665 -2.495 1.00 98.81 101 ILE A C 1
ATOM 798 O O . ILE A 1 101 ? -3.648 1.836 -2.612 1.00 98.81 101 ILE A O 1
ATOM 802 N N . GLU A 1 102 ? -3.171 -0.363 -2.530 1.00 98.31 102 GLU A N 1
ATOM 803 C CA . GLU A 1 102 ? -1.730 -0.275 -2.761 1.00 98.31 102 GLU A CA 1
ATOM 804 C C . GLU A 1 102 ? -1.366 -0.905 -4.122 1.00 98.31 102 GLU A C 1
ATOM 806 O O . GLU A 1 102 ? -1.069 -2.102 -4.188 1.00 98.31 102 GLU A O 1
ATOM 811 N N . PRO A 1 103 ? -1.436 -0.133 -5.227 1.00 97.75 103 PRO A N 1
ATOM 812 C CA . PRO A 1 103 ? -0.950 -0.532 -6.547 1.00 97.75 103 PRO A CA 1
ATOM 813 C C . PRO A 1 103 ? 0.558 -0.756 -6.551 1.00 97.75 103 PRO A C 1
ATOM 815 O O . PRO A 1 103 ? 1.321 0.148 -6.212 1.00 97.75 103 PRO A O 1
ATOM 818 N N . LEU A 1 104 ? 0.986 -1.941 -6.980 1.00 95.31 104 LEU A N 1
ATOM 819 C CA . LEU A 1 104 ? 2.394 -2.323 -7.030 1.00 95.31 104 LEU A CA 1
ATOM 820 C C . LEU A 1 104 ? 2.723 -2.896 -8.406 1.00 95.31 104 LEU A C 1
ATOM 822 O O . LEU A 1 104 ? 2.331 -4.019 -8.729 1.00 95.31 104 LEU A O 1
ATOM 826 N N . VAL A 1 105 ? 3.463 -2.120 -9.197 1.00 94.44 105 VAL A N 1
ATOM 827 C CA . VAL A 1 105 ? 4.097 -2.597 -10.429 1.00 94.44 105 VAL A CA 1
ATOM 828 C C . VAL A 1 105 ? 5.469 -3.143 -10.052 1.00 94.44 105 VAL A C 1
ATOM 830 O O . VAL A 1 105 ? 6.277 -2.442 -9.442 1.00 94.44 105 VAL A O 1
ATOM 833 N N . MET A 1 106 ? 5.722 -4.408 -10.372 1.00 90.88 106 MET A N 1
ATOM 834 C CA . MET A 1 106 ? 6.950 -5.097 -9.981 1.00 90.88 106 MET A CA 1
ATOM 835 C C . MET A 1 106 ? 7.792 -5.466 -11.203 1.00 90.88 106 MET A C 1
ATOM 837 O O . MET A 1 106 ? 7.266 -5.838 -12.250 1.00 90.88 106 MET A O 1
ATOM 841 N N . LEU A 1 107 ? 9.112 -5.434 -11.040 1.00 88.12 107 LEU A N 1
ATOM 842 C CA . LEU A 1 107 ? 10.058 -6.043 -11.971 1.00 88.12 107 LEU A CA 1
ATOM 843 C C . LEU A 1 107 ? 10.046 -7.573 -11.836 1.00 88.12 107 LEU A C 1
ATOM 845 O O . LEU A 1 107 ? 9.625 -8.134 -10.819 1.00 88.12 107 LEU A O 1
ATOM 849 N N . ALA A 1 108 ? 10.555 -8.254 -12.863 1.00 80.50 108 ALA A N 1
ATOM 850 C CA . ALA A 1 108 ? 10.778 -9.693 -12.814 1.00 80.50 108 ALA A CA 1
ATOM 851 C C . ALA A 1 108 ? 11.821 -10.050 -11.735 1.00 80.50 108 ALA A C 1
ATOM 853 O O . ALA A 1 108 ? 12.778 -9.315 -11.481 1.00 80.50 108 ALA A O 1
ATOM 854 N N . ASN A 1 109 ? 11.616 -11.188 -11.067 1.00 72.81 109 ASN A N 1
ATOM 855 C CA . ASN A 1 109 ? 12.424 -11.613 -9.914 1.00 72.81 109 ASN A CA 1
ATOM 856 C C . ASN A 1 109 ? 13.862 -12.043 -10.307 1.00 72.81 109 ASN A C 1
ATOM 858 O O . ASN A 1 109 ? 14.765 -12.107 -9.475 1.00 72.81 109 ASN A O 1
ATOM 862 N N . ASP A 1 110 ? 14.102 -12.311 -11.588 1.00 66.31 110 ASP A N 1
ATOM 863 C CA . ASP A 1 110 ? 15.385 -12.758 -12.143 1.00 66.31 110 ASP A CA 1
ATOM 864 C C . ASP A 1 110 ? 16.447 -11.651 -12.264 1.00 66.31 110 ASP A C 1
ATOM 866 O O . ASP A 1 110 ? 17.628 -11.954 -12.423 1.00 66.31 110 ASP A O 1
ATOM 870 N N . VAL A 1 111 ? 16.065 -10.376 -12.143 1.00 61.22 111 VAL A N 1
ATOM 871 C CA . VAL A 1 111 ? 16.978 -9.251 -12.396 1.00 61.22 111 VAL A CA 1
ATOM 872 C C . VAL A 1 111 ? 18.035 -9.091 -11.293 1.00 61.22 111 VAL A C 1
ATOM 874 O O . VAL A 1 111 ? 19.206 -8.865 -11.599 1.00 61.22 111 VAL A O 1
ATOM 877 N N . ARG A 1 112 ? 17.659 -9.181 -10.006 1.00 55.56 112 ARG A N 1
ATOM 878 C CA . ARG A 1 112 ? 18.580 -8.958 -8.860 1.00 55.56 112 ARG A CA 1
ATOM 879 C C . ARG A 1 112 ? 18.305 -9.806 -7.608 1.00 55.56 112 ARG A C 1
ATOM 881 O O . ARG A 1 112 ? 18.986 -9.613 -6.603 1.00 55.56 112 ARG A O 1
ATOM 888 N N . GLY A 1 113 ? 17.363 -10.749 -7.668 1.00 52.66 113 GLY A N 1
ATOM 889 C CA . GLY A 1 113 ? 16.890 -11.499 -6.504 1.00 52.66 113 GLY A CA 1
ATOM 890 C C . GLY A 1 113 ? 15.967 -10.655 -5.619 1.00 52.66 113 GLY A C 1
ATOM 891 O O . GLY A 1 113 ? 16.341 -9.590 -5.127 1.00 52.66 113 GLY A O 1
ATOM 892 N N . GLY A 1 114 ? 14.747 -11.145 -5.407 1.00 55.66 114 GLY A N 1
ATOM 893 C CA . GLY A 1 114 ? 13.689 -10.428 -4.702 1.00 55.66 114 GLY A CA 1
ATOM 894 C C . GLY A 1 114 ? 12.940 -9.424 -5.583 1.00 55.66 114 GLY A C 1
ATOM 895 O O . GLY A 1 114 ? 13.455 -8.897 -6.567 1.00 55.66 114 GLY A O 1
ATOM 896 N N . TYR A 1 115 ? 11.688 -9.155 -5.216 1.00 64.38 115 TYR A N 1
ATOM 897 C CA . TYR A 1 115 ? 10.804 -8.279 -5.980 1.00 64.38 115 TYR A CA 1
ATOM 898 C C . TYR A 1 115 ? 11.174 -6.803 -5.799 1.00 64.38 115 TYR A C 1
ATOM 900 O O . TYR A 1 115 ? 11.191 -6.274 -4.683 1.00 64.38 115 TYR A O 1
ATOM 908 N N . GLN A 1 116 ? 11.475 -6.146 -6.919 1.00 78.19 116 GLN A N 1
ATOM 909 C CA . GLN A 1 116 ? 11.746 -4.714 -7.003 1.00 78.19 116 GLN A CA 1
ATOM 910 C C . GLN A 1 116 ? 10.574 -3.994 -7.657 1.00 78.19 116 GLN A C 1
ATOM 912 O O . GLN A 1 116 ? 9.838 -4.576 -8.446 1.00 78.19 116 GLN A O 1
ATOM 917 N N . VAL A 1 117 ? 10.422 -2.721 -7.315 1.00 85.62 117 VAL A N 1
ATOM 918 C CA . VAL A 1 117 ? 9.434 -1.837 -7.931 1.00 85.62 117 VAL A CA 1
ATOM 919 C C . VAL A 1 117 ? 9.868 -1.530 -9.355 1.00 85.62 117 VAL A C 1
ATOM 921 O O . VAL A 1 117 ? 11.041 -1.238 -9.581 1.00 85.62 117 VAL A O 1
ATOM 924 N N . ASP A 1 118 ? 8.924 -1.574 -10.285 1.00 90.94 118 ASP A N 1
ATOM 925 C CA . ASP A 1 118 ? 9.078 -0.984 -11.610 1.00 90.94 118 ASP A CA 1
ATOM 926 C C . ASP A 1 118 ? 8.571 0.464 -11.553 1.00 90.94 118 ASP A C 1
ATOM 928 O O . ASP A 1 118 ? 7.375 0.703 -11.372 1.00 90.94 118 ASP A O 1
ATOM 932 N N . GLY A 1 119 ? 9.495 1.424 -11.639 1.00 92.31 119 GLY A N 1
ATOM 933 C CA . GLY A 1 119 ? 9.217 2.856 -11.540 1.00 92.31 119 GLY A CA 1
ATOM 934 C C . GLY A 1 119 ? 8.654 3.486 -12.819 1.00 92.31 119 GLY A C 1
ATOM 935 O O . GLY A 1 119 ? 8.564 4.717 -12.887 1.00 92.31 119 GLY A O 1
ATOM 936 N N . ASP A 1 120 ? 8.282 2.683 -13.823 1.00 95.75 120 ASP A N 1
ATOM 937 C CA . ASP A 1 120 ? 7.658 3.139 -15.066 1.00 95.75 120 ASP A CA 1
ATOM 938 C C . ASP A 1 120 ? 6.340 3.886 -14.791 1.00 95.75 120 ASP A C 1
ATOM 940 O O . ASP A 1 120 ? 5.332 3.320 -14.347 1.00 95.75 120 ASP A O 1
ATOM 944 N N . ALA A 1 121 ? 6.345 5.186 -15.094 1.00 96.50 121 ALA A N 1
ATOM 945 C CA . ALA A 1 121 ? 5.221 6.073 -14.838 1.00 96.50 121 ALA A CA 1
ATOM 946 C C . ALA A 1 121 ? 3.941 5.663 -15.583 1.00 96.50 121 ALA A C 1
ATOM 948 O O . ALA A 1 121 ? 2.861 5.795 -15.012 1.00 96.50 121 ALA A O 1
ATOM 949 N N . GLU A 1 122 ? 4.021 5.142 -16.813 1.00 97.38 122 GLU A N 1
ATOM 950 C CA . GLU A 1 122 ? 2.827 4.734 -17.570 1.00 97.38 122 GLU A CA 1
ATOM 951 C C . GLU A 1 122 ? 2.147 3.528 -16.923 1.00 97.38 122 GLU A C 1
ATO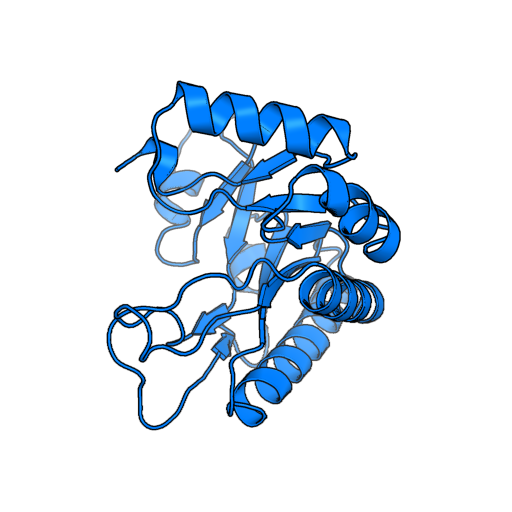M 953 O O . GLU A 1 122 ? 0.916 3.487 -16.784 1.00 97.38 122 GLU A O 1
ATOM 958 N N . LYS A 1 123 ? 2.947 2.549 -16.486 1.00 97.38 123 LYS A N 1
ATOM 959 C CA . LYS A 1 123 ? 2.433 1.357 -15.802 1.00 97.38 123 LYS A CA 1
ATOM 960 C C . LYS A 1 123 ? 1.806 1.730 -14.464 1.00 97.38 123 LYS A C 1
ATOM 962 O O . LYS A 1 123 ? 0.683 1.308 -14.183 1.00 97.38 123 LYS A O 1
ATOM 967 N N . ILE A 1 124 ? 2.489 2.564 -13.673 1.00 97.88 124 ILE A N 1
ATOM 968 C CA . ILE A 1 124 ? 1.984 3.027 -12.373 1.00 97.88 124 ILE A CA 1
ATOM 969 C C . ILE A 1 124 ? 0.685 3.817 -12.559 1.00 97.88 124 ILE A C 1
ATOM 971 O O . ILE A 1 124 ? -0.303 3.514 -11.892 1.00 97.88 124 ILE A O 1
ATOM 975 N N . VAL A 1 125 ? 0.641 4.778 -13.489 1.00 98.44 125 VAL A N 1
ATOM 976 C CA . VAL A 1 125 ? -0.564 5.572 -13.798 1.00 98.44 125 VAL A CA 1
ATOM 977 C C . VAL A 1 125 ? -1.737 4.672 -14.177 1.00 98.44 125 VAL A C 1
ATOM 979 O O . VAL A 1 125 ? -2.844 4.849 -13.666 1.00 98.44 125 VAL A O 1
ATOM 982 N N . THR A 1 126 ? -1.502 3.680 -15.036 1.00 98.19 126 THR A N 1
ATOM 983 C CA . THR A 1 126 ? -2.545 2.745 -15.477 1.00 98.19 126 THR A CA 1
ATOM 984 C C . THR A 1 126 ? -3.108 1.941 -14.306 1.00 98.19 126 THR A C 1
ATOM 986 O O . THR A 1 126 ? -4.327 1.834 -14.157 1.00 98.19 126 THR A O 1
ATOM 989 N N . LEU A 1 127 ? -2.234 1.412 -13.448 1.00 98.38 127 LEU A N 1
ATOM 990 C CA . LEU A 1 127 ? -2.634 0.599 -12.302 1.00 98.38 127 LEU A CA 1
ATOM 991 C C . LEU A 1 127 ? -3.331 1.426 -11.212 1.00 98.38 127 LEU A C 1
ATOM 993 O O . LEU A 1 127 ? -4.302 0.975 -10.606 1.00 98.38 127 LEU A O 1
ATOM 997 N N . VAL A 1 128 ? -2.865 2.655 -10.987 1.00 98.69 128 VAL A N 1
ATOM 998 C CA . VAL A 1 128 ? -3.469 3.605 -10.046 1.00 98.69 128 VAL A CA 1
ATOM 999 C C . VAL A 1 128 ? -4.855 4.037 -10.507 1.00 98.69 128 VAL A C 1
ATOM 1001 O O . VAL A 1 128 ? -5.773 4.077 -9.687 1.00 98.69 128 VAL A O 1
ATOM 1004 N N . ARG A 1 129 ? -5.047 4.283 -11.809 1.00 98.50 129 ARG A N 1
ATOM 1005 C CA . ARG A 1 129 ? -6.378 4.558 -12.363 1.00 98.50 129 ARG A CA 1
ATOM 1006 C C . ARG A 1 129 ? -7.337 3.397 -12.103 1.00 98.50 129 ARG A C 1
ATOM 1008 O O . ARG A 1 129 ? -8.438 3.633 -11.618 1.00 98.50 129 ARG A O 1
ATOM 1015 N N . LEU A 1 130 ? -6.907 2.156 -12.344 1.00 98.62 130 LEU A N 1
ATOM 1016 C CA . LEU A 1 130 ? -7.728 0.979 -12.048 1.00 98.62 130 LEU A CA 1
ATOM 1017 C C . LEU A 1 130 ? -8.092 0.897 -10.557 1.00 98.62 130 LEU A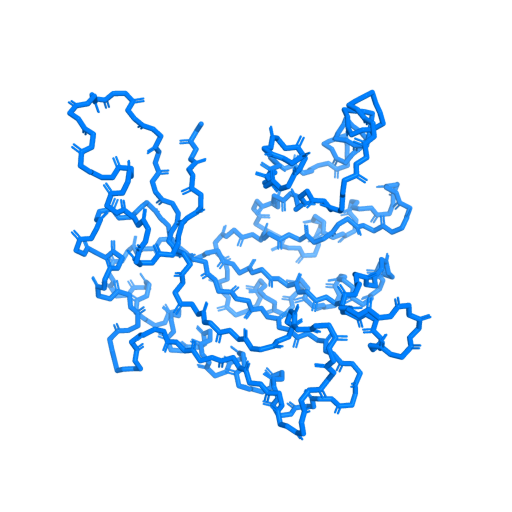 C 1
ATOM 1019 O O . LEU A 1 130 ? -9.236 0.624 -10.209 1.00 98.62 130 LEU A O 1
ATOM 1023 N N . ALA A 1 131 ? -7.142 1.161 -9.658 1.00 98.69 131 ALA A N 1
ATOM 1024 C CA . ALA A 1 131 ? -7.416 1.183 -8.224 1.00 98.69 131 ALA A CA 1
ATOM 1025 C C . ALA A 1 131 ? -8.443 2.260 -7.830 1.00 98.69 131 ALA A C 1
ATOM 1027 O O . ALA A 1 131 ? -9.335 1.990 -7.025 1.00 98.69 131 ALA A O 1
ATOM 1028 N N . ALA A 1 132 ? -8.370 3.450 -8.429 1.00 98.38 132 ALA A N 1
ATOM 1029 C CA . ALA A 1 132 ? -9.373 4.494 -8.237 1.00 98.38 132 ALA A CA 1
ATOM 1030 C C . ALA A 1 132 ? -10.759 4.059 -8.752 1.00 98.38 132 ALA A C 1
ATOM 1032 O O . ALA A 1 132 ? -11.757 4.228 -8.054 1.00 98.38 132 ALA A O 1
ATOM 1033 N N . GLU A 1 133 ? -10.826 3.437 -9.933 1.00 98.25 133 GLU A N 1
ATOM 1034 C CA . GLU A 1 133 ? -12.066 2.901 -10.521 1.00 98.25 133 GLU A CA 1
ATOM 1035 C C . GLU A 1 133 ? -12.693 1.781 -9.674 1.00 98.25 133 GLU A C 1
ATOM 1037 O O . GLU A 1 133 ? -13.916 1.672 -9.601 1.00 98.25 133 GLU A O 1
ATOM 1042 N N . MET A 1 134 ? -11.877 0.992 -8.969 1.00 98.31 134 MET A N 1
ATOM 1043 C CA . MET A 1 134 ? -12.344 -0.014 -8.005 1.00 98.31 134 MET A CA 1
ATOM 1044 C C . MET A 1 134 ? -12.851 0.584 -6.678 1.00 98.31 134 MET A C 1
ATOM 1046 O O . MET A 1 134 ? -13.336 -0.151 -5.815 1.00 98.31 134 MET A O 1
ATOM 1050 N N . GLY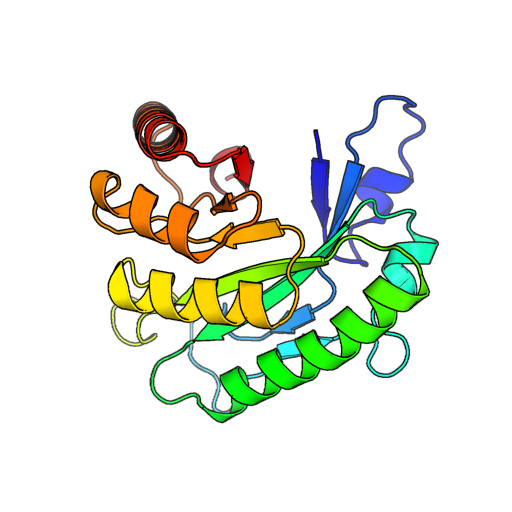 A 1 135 ? -12.774 1.907 -6.510 1.00 98.00 135 GLY A N 1
ATOM 1051 C CA . GLY A 1 135 ? -13.320 2.623 -5.359 1.00 98.00 135 GLY A CA 1
ATOM 1052 C C . GLY A 1 135 ? -12.367 2.711 -4.169 1.00 98.00 135 GLY A C 1
ATOM 1053 O O . GLY A 1 135 ? -12.807 2.597 -3.020 1.00 98.00 135 GLY A O 1
ATOM 1054 N N . ALA A 1 136 ? -11.071 2.893 -4.438 1.00 98.62 136 ALA A N 1
ATOM 1055 C CA . ALA A 1 136 ? -10.118 3.338 -3.428 1.00 98.62 136 ALA A CA 1
ATOM 1056 C C . ALA A 1 136 ? -10.515 4.716 -2.877 1.00 98.62 136 ALA A C 1
ATOM 1058 O O . ALA A 1 136 ? -10.763 5.647 -3.640 1.00 98.62 136 ALA A O 1
ATOM 1059 N N . ASP A 1 137 ? -10.500 4.856 -1.557 1.00 98.69 137 ASP A N 1
ATOM 1060 C CA . ASP A 1 137 ? -10.622 6.143 -0.869 1.00 98.69 137 ASP A CA 1
ATOM 1061 C C . ASP A 1 137 ? -9.242 6.810 -0.706 1.00 98.69 137 ASP A C 1
ATOM 1063 O O . ASP A 1 137 ? -9.128 8.033 -0.630 1.00 98.69 137 ASP A O 1
ATOM 1067 N N . ILE A 1 138 ? -8.176 5.999 -0.665 1.00 98.69 138 ILE A N 1
ATOM 1068 C CA . ILE A 1 138 ? -6.774 6.427 -0.601 1.00 98.69 138 ILE A CA 1
ATOM 1069 C C . ILE A 1 138 ? -5.943 5.525 -1.518 1.00 98.69 138 ILE A C 1
ATOM 1071 O O . ILE A 1 138 ? -6.116 4.305 -1.527 1.00 98.69 138 ILE A O 1
ATOM 1075 N N . ILE A 1 139 ? -4.993 6.106 -2.248 1.00 98.75 139 ILE A N 1
ATOM 1076 C CA . ILE A 1 139 ? -4.010 5.343 -3.020 1.00 98.75 139 ILE A CA 1
ATOM 1077 C C . ILE A 1 139 ? -2.662 5.377 -2.312 1.00 98.75 139 ILE A C 1
ATOM 1079 O O . ILE A 1 139 ? -2.135 6.445 -2.006 1.00 98.75 139 ILE A O 1
ATOM 1083 N N . LYS A 1 140 ? -2.070 4.204 -2.101 1.00 98.06 140 LYS A N 1
ATOM 1084 C CA . LYS A 1 140 ? -0.680 4.060 -1.671 1.00 98.06 140 LYS A CA 1
ATOM 1085 C C . LYS A 1 140 ? 0.163 3.611 -2.859 1.00 98.06 140 LYS A C 1
ATOM 1087 O O . LYS A 1 140 ? 0.193 2.431 -3.183 1.00 98.06 140 LYS A O 1
ATOM 1092 N N . ALA A 1 141 ? 0.808 4.561 -3.523 1.00 96.31 141 ALA A N 1
ATOM 1093 C CA . ALA A 1 141 ? 1.543 4.305 -4.757 1.00 96.31 141 ALA A CA 1
ATOM 1094 C C . ALA A 1 141 ? 3.051 4.238 -4.519 1.00 96.31 141 ALA A C 1
ATOM 1096 O O . ALA A 1 141 ? 3.600 4.906 -3.636 1.00 96.31 141 ALA A O 1
ATOM 1097 N N . ASP A 1 142 ? 3.721 3.456 -5.354 1.00 92.94 142 ASP A N 1
ATOM 1098 C CA . ASP A 1 142 ? 5.166 3.512 -5.485 1.00 92.94 142 ASP A CA 1
ATOM 1099 C C . ASP A 1 142 ? 5.635 4.784 -6.198 1.00 92.94 142 ASP A C 1
ATOM 1101 O O . ASP A 1 142 ? 4.911 5.310 -7.047 1.00 92.94 142 ASP A O 1
ATOM 1105 N N . PRO A 1 143 ? 6.833 5.300 -5.863 1.00 92.94 143 PRO A N 1
ATOM 1106 C CA . PRO A 1 143 ? 7.412 6.414 -6.594 1.00 92.94 143 PRO A CA 1
ATOM 1107 C C . PRO A 1 143 ? 7.760 5.991 -8.025 1.00 92.94 143 PRO A C 1
ATOM 1109 O O . PRO A 1 143 ? 8.184 4.862 -8.267 1.00 92.94 143 PRO A O 1
ATOM 1112 N N . THR A 1 144 ? 7.641 6.930 -8.956 1.00 95.00 144 THR A N 1
ATOM 1113 C CA . THR A 1 144 ? 8.192 6.800 -10.307 1.00 95.00 144 THR A CA 1
ATOM 1114 C C . THR A 1 144 ? 9.719 6.905 -10.269 1.00 95.00 144 THR A C 1
ATOM 1116 O O . THR A 1 144 ? 10.279 7.533 -9.363 1.00 95.00 144 THR A O 1
ATOM 1119 N N . ASP A 1 145 ? 10.407 6.350 -11.271 1.00 92.81 145 ASP A N 1
ATOM 1120 C CA . ASP A 1 145 ? 11.874 6.465 -11.393 1.00 92.81 145 ASP A CA 1
ATOM 1121 C C . ASP A 1 145 ? 12.329 7.930 -11.438 1.00 92.81 145 ASP A C 1
ATOM 1123 O O . ASP A 1 145 ? 13.366 8.309 -10.888 1.00 92.81 145 ASP A O 1
ATOM 1127 N N . ARG A 1 146 ? 11.506 8.760 -12.079 1.00 93.44 146 ARG A N 1
ATOM 1128 C CA . ARG A 1 146 ? 11.654 10.206 -12.185 1.00 93.44 146 ARG A CA 1
ATOM 1129 C C . ARG A 1 146 ? 10.601 10.881 -11.311 1.00 93.44 146 ARG A C 1
ATOM 1131 O O . ARG A 1 146 ? 9.424 10.860 -11.681 1.00 93.44 146 ARG A O 1
ATOM 1138 N N . PRO A 1 147 ? 10.968 11.462 -10.155 1.00 93.25 147 PRO A N 1
ATOM 1139 C CA . PRO A 1 147 ? 10.009 12.093 -9.253 1.00 93.25 147 PRO A CA 1
ATOM 1140 C C . PRO A 1 147 ? 9.147 13.164 -9.924 1.00 93.25 147 PRO A C 1
ATOM 1142 O O . PRO A 1 147 ? 7.999 13.332 -9.540 1.00 93.25 147 PRO A O 1
ATOM 1145 N N . GLU A 1 148 ? 9.670 13.870 -10.925 1.00 95.81 148 GLU A N 1
ATOM 1146 C CA . GLU A 1 148 ? 8.952 14.877 -11.709 1.00 95.81 148 GLU A CA 1
ATOM 1147 C C . GLU A 1 148 ? 7.724 14.330 -12.446 1.00 95.81 148 GLU A C 1
ATOM 1149 O O . GLU A 1 148 ? 6.779 15.083 -12.659 1.00 95.81 148 GLU A O 1
ATOM 1154 N N . ASP A 1 149 ? 7.684 13.035 -12.764 1.00 96.94 149 ASP A N 1
ATOM 1155 C CA . ASP A 1 149 ? 6.555 12.403 -13.454 1.00 96.94 149 ASP A CA 1
ATOM 1156 C C . ASP A 1 149 ? 5.426 12.004 -12.483 1.00 96.94 149 ASP A C 1
ATOM 1158 O O . ASP A 1 149 ? 4.328 11.640 -12.909 1.00 96.94 149 ASP A O 1
ATOM 1162 N N . PHE A 1 150 ? 5.651 12.107 -11.166 1.00 97.38 150 PHE A N 1
ATOM 1163 C CA . PHE A 1 150 ? 4.714 11.620 -10.151 1.00 97.38 150 PHE A CA 1
ATOM 1164 C C . PHE A 1 150 ? 3.381 12.388 -10.117 1.00 97.38 150 PHE A C 1
ATOM 1166 O O . PHE A 1 150 ? 2.367 11.830 -9.698 1.00 97.38 150 PHE A O 1
ATOM 1173 N N . HIS A 1 151 ? 3.331 13.635 -10.603 1.00 97.81 151 HIS A N 1
ATOM 1174 C CA . HIS A 1 151 ? 2.074 14.394 -10.703 1.00 97.81 151 HIS A CA 1
ATOM 1175 C C . HIS A 1 151 ? 1.027 13.655 -11.547 1.00 97.81 151 HIS A C 1
ATOM 1177 O O . HIS A 1 151 ? -0.155 13.674 -11.220 1.00 97.81 151 HIS A O 1
ATOM 1183 N N . ARG A 1 152 ? 1.466 12.907 -12.565 1.00 98.25 152 ARG A N 1
ATOM 1184 C CA . ARG A 1 152 ? 0.594 12.097 -13.424 1.00 98.25 152 ARG A CA 1
ATOM 1185 C C . ARG A 1 152 ? -0.112 10.994 -12.635 1.00 98.25 152 ARG A C 1
ATOM 1187 O O . ARG A 1 152 ? -1.279 10.698 -12.879 1.00 98.25 152 ARG A O 1
ATOM 1194 N N . VAL A 1 153 ? 0.586 10.403 -11.663 1.00 98.12 153 VAL A N 1
ATOM 1195 C CA . VAL A 1 153 ? 0.029 9.399 -10.743 1.00 98.12 153 VAL A CA 1
ATOM 1196 C C . VAL A 1 153 ? -1.032 10.036 -9.845 1.00 98.12 153 VAL A C 1
ATOM 1198 O O . VAL A 1 153 ? -2.111 9.473 -9.663 1.00 98.12 153 VAL A O 1
ATOM 1201 N N . VAL A 1 154 ? -0.744 11.230 -9.319 1.00 98.12 154 VAL A N 1
ATOM 1202 C CA . VAL A 1 154 ? -1.675 12.001 -8.481 1.00 98.12 154 VAL A CA 1
ATOM 1203 C C . VAL A 1 154 ? -2.945 12.368 -9.252 1.00 98.12 154 VAL A C 1
ATOM 1205 O O . VAL A 1 154 ? -4.049 12.177 -8.743 1.00 98.12 154 VAL A O 1
ATOM 1208 N N . GLU A 1 155 ? -2.805 12.840 -10.490 1.00 98.12 155 GLU A N 1
ATOM 1209 C CA . GLU A 1 155 ? -3.929 13.176 -11.370 1.00 98.12 155 GLU A CA 1
ATOM 1210 C C . GLU A 1 155 ? -4.804 11.954 -11.679 1.00 98.12 155 GLU A C 1
ATOM 1212 O O . GLU A 1 155 ? -6.033 12.037 -11.612 1.00 98.12 155 GLU A O 1
ATOM 1217 N N . ALA A 1 156 ? -4.184 10.804 -11.960 1.00 98.25 156 ALA A N 1
ATOM 1218 C CA . ALA A 1 156 ? -4.892 9.564 -12.262 1.00 98.25 156 ALA A CA 1
ATOM 1219 C C . ALA A 1 156 ? -5.663 8.995 -11.060 1.00 98.25 156 ALA A C 1
ATOM 1221 O O . ALA A 1 156 ? -6.738 8.424 -11.243 1.00 98.25 156 ALA A O 1
ATOM 1222 N N . ALA A 1 157 ? -5.140 9.159 -9.841 1.00 98.00 157 ALA A N 1
ATOM 1223 C CA . ALA A 1 157 ? -5.751 8.618 -8.629 1.00 98.00 157 ALA A CA 1
ATOM 1224 C C . ALA A 1 157 ? -7.096 9.272 -8.285 1.00 98.00 157 ALA A C 1
ATOM 1226 O O . ALA A 1 157 ? -7.980 8.605 -7.758 1.00 98.00 157 ALA A O 1
ATOM 1227 N N . ARG A 1 158 ? -7.252 10.584 -8.528 1.00 94.69 158 ARG A N 1
ATOM 1228 C CA . ARG A 1 158 ? -8.431 11.405 -8.149 1.00 94.69 158 ARG A CA 1
ATOM 1229 C C . ARG A 1 158 ? -8.800 11.414 -6.653 1.00 94.69 158 ARG A C 1
ATOM 1231 O O . ARG A 1 158 ? -9.732 12.114 -6.263 1.00 94.69 158 ARG A O 1
ATOM 1238 N N . VAL A 1 159 ? -8.053 10.694 -5.823 1.00 98.25 159 VAL A N 1
ATOM 1239 C CA . VAL A 1 159 ? -8.151 10.612 -4.361 1.00 98.25 159 VAL A CA 1
ATOM 1240 C C . VAL A 1 159 ? -6.770 10.881 -3.748 1.00 98.25 159 VAL A C 1
ATOM 1242 O O . VAL A 1 159 ? -5.776 10.908 -4.482 1.00 98.25 159 VAL A O 1
ATOM 1245 N N . PRO A 1 160 ? -6.651 11.116 -2.428 1.00 98.38 160 PRO A N 1
ATOM 1246 C CA . PRO A 1 160 ? -5.355 11.340 -1.798 1.00 98.38 160 PRO A CA 1
ATOM 1247 C C . PRO A 1 160 ? -4.352 10.216 -2.095 1.00 98.38 160 PRO A C 1
ATOM 1249 O O . PRO A 1 160 ? -4.641 9.038 -1.887 1.00 98.38 160 PRO A O 1
ATOM 1252 N N . VAL A 1 161 ? -3.156 10.602 -2.548 1.00 98.56 161 VAL A N 1
ATOM 1253 C CA . VAL A 1 161 ? -2.047 9.678 -2.813 1.00 98.56 161 VAL A CA 1
ATOM 1254 C C . VAL A 1 161 ? -1.007 9.783 -1.708 1.00 98.56 161 VAL A C 1
ATOM 1256 O O . VAL A 1 161 ? -0.485 10.869 -1.436 1.00 98.56 161 VAL A O 1
ATOM 1259 N N . LEU A 1 162 ? -0.681 8.651 -1.094 1.00 97.94 162 LEU A N 1
ATOM 1260 C CA . LEU A 1 162 ? 0.436 8.491 -0.175 1.00 97.94 162 LEU A CA 1
ATOM 1261 C C . LEU A 1 162 ? 1.564 7.755 -0.894 1.00 97.94 162 LEU A C 1
ATOM 1263 O O . LEU A 1 162 ? 1.330 6.708 -1.497 1.00 97.94 162 LEU A O 1
ATOM 1267 N N . VAL A 1 163 ? 2.790 8.273 -0.822 1.00 95.06 163 VAL A N 1
ATOM 1268 C CA . VAL A 1 163 ? 3.923 7.606 -1.477 1.00 95.06 163 VAL A CA 1
ATOM 1269 C C . VAL A 1 163 ? 4.541 6.579 -0.550 1.00 95.06 163 VAL A C 1
ATOM 1271 O O . VAL A 1 163 ? 4.860 6.867 0.608 1.00 95.06 163 VAL A O 1
ATOM 1274 N N . ARG A 1 164 ? 4.740 5.370 -1.058 1.00 90.50 164 ARG A N 1
ATOM 1275 C CA . ARG A 1 164 ? 5.409 4.309 -0.321 1.00 90.50 164 ARG A CA 1
ATOM 1276 C C . ARG A 1 164 ? 6.908 4.584 -0.221 1.00 90.50 164 ARG A C 1
ATOM 1278 O O . ARG A 1 164 ? 7.588 4.895 -1.195 1.00 90.50 164 ARG A O 1
ATOM 1285 N N . GLY A 1 165 ? 7.442 4.428 0.982 1.00 77.69 165 GLY A N 1
ATOM 1286 C CA . GLY A 1 165 ? 8.872 4.438 1.234 1.00 77.69 165 GLY A CA 1
ATOM 1287 C C . GLY A 1 165 ? 9.523 3.188 0.652 1.00 77.69 165 GLY A C 1
ATOM 1288 O O . GLY A 1 165 ? 9.209 2.076 1.079 1.00 77.69 165 GLY A O 1
ATOM 1289 N N . GLY A 1 166 ? 10.415 3.381 -0.321 1.00 71.75 166 GLY A N 1
ATOM 1290 C CA . GLY A 1 166 ? 11.130 2.317 -1.028 1.00 71.75 166 GLY A CA 1
ATOM 1291 C C . GLY A 1 166 ? 12.128 1.523 -0.170 1.00 71.75 166 GLY A C 1
ATOM 1292 O O . GLY A 1 166 ? 11.905 1.241 1.010 1.00 71.75 166 GLY A O 1
ATOM 1293 N N . GLY A 1 167 ? 13.206 1.052 -0.798 1.00 68.19 167 GLY A N 1
ATOM 1294 C CA . GLY A 1 167 ? 14.313 0.386 -0.101 1.00 68.19 167 GLY A CA 1
ATOM 1295 C C . GLY A 1 167 ? 15.088 1.335 0.819 1.00 68.19 167 GLY A C 1
ATOM 1296 O O . GLY A 1 167 ? 14.847 2.543 0.804 1.00 68.19 167 GLY A O 1
ATOM 1297 N N . LYS A 1 168 ? 16.012 0.762 1.600 1.00 69.94 168 LYS A N 1
ATOM 1298 C CA . LYS A 1 168 ? 16.929 1.508 2.469 1.00 69.94 168 LYS A CA 1
ATOM 1299 C C . LYS A 1 168 ? 17.765 2.493 1.649 1.00 69.94 168 LYS A C 1
ATOM 1301 O O . LYS A 1 168 ? 18.343 2.101 0.638 1.00 69.94 168 LYS A O 1
ATOM 1306 N N . ASP A 1 169 ? 17.837 3.739 2.098 1.00 78.56 169 ASP A N 1
ATOM 1307 C CA . ASP A 1 169 ? 18.635 4.808 1.489 1.00 78.56 169 ASP A CA 1
ATOM 1308 C C . ASP A 1 169 ? 19.136 5.758 2.597 1.00 78.56 169 ASP A C 1
ATOM 1310 O O . ASP A 1 169 ? 18.682 5.676 3.742 1.00 78.56 169 ASP A O 1
ATOM 1314 N N . ASP A 1 170 ? 20.075 6.650 2.282 1.00 85.44 170 ASP A N 1
ATOM 1315 C CA . ASP A 1 170 ? 20.537 7.666 3.231 1.00 85.44 170 ASP A CA 1
ATOM 1316 C C . ASP A 1 170 ? 19.405 8.643 3.585 1.00 85.44 170 ASP A C 1
ATOM 1318 O O . ASP A 1 170 ? 18.616 9.044 2.725 1.00 85.44 170 ASP A O 1
ATOM 1322 N N . LEU A 1 171 ? 19.342 9.076 4.848 1.00 84.75 171 LEU A N 1
ATOM 1323 C CA . LEU A 1 171 ? 18.260 9.927 5.345 1.00 84.75 171 LEU A CA 1
ATOM 1324 C C . LEU A 1 171 ? 18.130 11.232 4.546 1.00 84.75 171 LEU A C 1
ATOM 1326 O O . LEU A 1 171 ? 17.011 11.673 4.275 1.00 84.75 171 LEU A O 1
ATOM 1330 N N . ARG A 1 172 ? 19.245 11.844 4.122 1.00 88.56 172 ARG A N 1
ATOM 1331 C CA . ARG A 1 172 ? 19.206 13.059 3.294 1.00 88.56 172 ARG A CA 1
ATOM 1332 C C . ARG A 1 172 ? 18.558 12.770 1.946 1.00 88.56 172 ARG A C 1
ATOM 1334 O O . ARG A 1 172 ? 17.732 13.561 1.493 1.00 88.56 172 ARG A O 1
ATOM 1341 N N . THR A 1 173 ? 18.910 11.648 1.326 1.00 87.00 173 THR A N 1
ATOM 1342 C CA . THR A 1 173 ? 18.328 11.213 0.053 1.00 87.00 173 THR A CA 1
ATOM 1343 C C . THR A 1 173 ? 16.840 10.920 0.201 1.00 87.00 173 THR A C 1
ATOM 1345 O O . THR A 1 173 ? 16.048 11.377 -0.624 1.00 87.00 173 THR A O 1
ATOM 1348 N N . VAL A 1 174 ? 16.442 10.224 1.272 1.00 86.88 174 VAL A N 1
ATOM 1349 C CA . VAL A 1 174 ? 15.032 9.951 1.580 1.00 86.88 174 VAL A CA 1
ATOM 1350 C C . VAL A 1 174 ? 14.259 11.259 1.692 1.00 86.88 174 VAL A C 1
ATOM 1352 O O . VAL A 1 174 ? 13.297 11.434 0.954 1.00 86.88 174 VAL A O 1
ATOM 1355 N N . LEU A 1 175 ? 14.712 12.201 2.526 1.00 90.06 175 LEU A N 1
ATOM 1356 C CA . LEU A 1 175 ? 14.042 13.490 2.732 1.00 90.06 175 LEU A CA 1
ATOM 1357 C C . LEU A 1 175 ? 13.987 14.346 1.456 1.00 90.06 175 LEU A C 1
ATOM 1359 O O . LEU A 1 175 ? 12.978 15.004 1.196 1.00 90.06 175 LEU A O 1
ATOM 1363 N N . ALA A 1 176 ? 15.041 14.330 0.636 1.00 91.88 176 ALA A N 1
ATOM 1364 C CA . ALA A 1 176 ? 15.052 15.032 -0.645 1.00 91.88 176 ALA A CA 1
ATOM 1365 C C . ALA A 1 176 ? 14.011 14.446 -1.615 1.00 91.88 176 ALA A C 1
ATOM 1367 O O . ALA A 1 176 ? 13.217 15.196 -2.190 1.00 91.88 176 ALA A O 1
ATOM 1368 N N . LYS A 1 177 ? 13.955 13.111 -1.737 1.00 89.44 177 LYS A N 1
ATOM 1369 C CA . LYS A 1 177 ? 12.941 12.401 -2.535 1.00 89.44 177 LYS A CA 1
ATOM 1370 C C . LYS A 1 177 ? 11.531 12.669 -2.007 1.00 89.44 177 LYS A C 1
ATOM 1372 O O . LYS A 1 177 ? 10.650 13.005 -2.793 1.00 89.44 177 LYS A O 1
ATOM 1377 N N . SER A 1 178 ? 11.327 12.604 -0.688 1.00 91.88 178 SER A N 1
ATOM 1378 C CA . SER A 1 178 ? 10.065 12.966 -0.028 1.00 91.88 178 SER A CA 1
ATOM 1379 C C . SER A 1 178 ? 9.600 14.356 -0.449 1.00 91.88 178 SER A C 1
ATOM 1381 O O . SER A 1 178 ? 8.464 14.530 -0.878 1.00 91.88 178 SER A O 1
ATOM 1383 N N . SER A 1 179 ? 10.492 15.347 -0.346 1.00 94.44 179 SER A N 1
ATOM 1384 C CA . SER A 1 179 ? 10.182 16.734 -0.687 1.00 94.44 179 SER A CA 1
ATOM 1385 C C . SER A 1 179 ? 9.803 16.879 -2.159 1.00 94.44 179 SER A C 1
ATOM 1387 O O . SER A 1 179 ? 8.828 17.560 -2.471 1.00 94.44 179 SER A O 1
ATOM 1389 N N . ALA A 1 180 ? 10.532 16.214 -3.061 1.00 95.31 180 ALA A N 1
ATOM 1390 C CA . ALA A 1 180 ? 10.239 16.234 -4.490 1.00 95.31 180 ALA A CA 1
ATOM 1391 C C . ALA A 1 180 ? 8.849 15.653 -4.798 1.00 95.31 180 ALA A C 1
ATOM 1393 O O . ALA A 1 180 ? 8.071 16.287 -5.503 1.00 95.31 180 ALA A O 1
ATOM 1394 N N . LEU A 1 181 ? 8.507 14.502 -4.216 1.00 95.31 181 LEU A N 1
ATOM 1395 C CA . LEU A 1 181 ? 7.220 13.830 -4.426 1.00 95.31 181 LEU A CA 1
ATOM 1396 C C . LEU A 1 181 ? 6.038 14.612 -3.833 1.00 95.31 181 LEU A C 1
ATOM 1398 O O . LEU A 1 181 ? 4.990 14.734 -4.465 1.00 95.31 181 LEU A O 1
ATOM 1402 N N . LEU A 1 182 ? 6.209 15.200 -2.645 1.00 96.19 182 LEU A N 1
ATOM 1403 C CA . LEU A 1 182 ? 5.196 16.073 -2.038 1.00 96.19 182 LEU A CA 1
ATOM 1404 C C . LEU A 1 182 ? 4.936 17.318 -2.897 1.00 96.19 182 LEU A C 1
ATOM 1406 O O . LEU A 1 182 ? 3.787 17.728 -3.051 1.00 96.19 182 LEU A O 1
ATOM 1410 N N . ARG A 1 183 ? 5.978 17.889 -3.519 1.00 97.31 183 ARG A N 1
ATOM 1411 C CA . ARG A 1 183 ? 5.828 19.012 -4.464 1.00 97.31 183 ARG A CA 1
ATOM 1412 C C . ARG A 1 183 ? 5.034 18.641 -5.718 1.00 97.31 183 ARG A C 1
ATOM 1414 O O . ARG A 1 183 ? 4.451 19.536 -6.316 1.00 97.31 183 ARG A O 1
ATOM 1421 N N . GLN A 1 184 ? 4.969 17.360 -6.083 1.00 97.69 184 GLN A N 1
ATOM 1422 C CA . GLN A 1 184 ? 4.128 16.871 -7.183 1.00 97.69 184 GLN A CA 1
ATOM 1423 C C . GLN A 1 184 ? 2.663 16.625 -6.782 1.00 97.69 184 GLN A C 1
ATOM 1425 O O . GLN A 1 184 ? 1.863 16.210 -7.613 1.00 97.69 184 GLN A O 1
ATOM 1430 N N . GLY A 1 185 ? 2.288 16.873 -5.522 1.00 97.06 185 GLY A N 1
ATOM 1431 C CA . GLY A 1 185 ? 0.899 16.790 -5.062 1.00 97.06 185 GLY A CA 1
ATOM 1432 C C . GLY A 1 185 ? 0.565 15.569 -4.206 1.00 97.06 185 GLY A C 1
ATOM 1433 O O . GLY A 1 185 ? -0.589 15.433 -3.788 1.00 97.06 185 GLY A O 1
ATOM 1434 N N . ALA A 1 186 ? 1.545 14.714 -3.886 1.00 97.00 186 ALA A N 1
ATOM 1435 C CA . ALA A 1 186 ? 1.351 13.665 -2.889 1.00 97.00 186 ALA A CA 1
ATOM 1436 C C . ALA A 1 186 ? 0.891 14.265 -1.547 1.00 97.00 186 ALA A C 1
ATOM 1438 O O . ALA A 1 186 ? 1.354 15.327 -1.127 1.00 97.00 186 ALA A O 1
ATOM 1439 N N . LYS A 1 187 ? -0.024 13.579 -0.858 1.00 96.94 187 LYS A N 1
ATOM 1440 C CA . LYS A 1 187 ? -0.618 14.040 0.409 1.00 96.94 187 LYS A CA 1
ATOM 1441 C C . LYS A 1 187 ? 0.083 13.500 1.647 1.00 96.94 187 LYS A C 1
ATOM 1443 O O . LYS A 1 187 ? -0.180 13.978 2.744 1.00 96.94 187 LYS A O 1
ATOM 1448 N N . GLY A 1 188 ? 0.985 12.542 1.481 1.00 94.56 188 GLY A N 1
ATOM 1449 C CA . GLY A 1 188 ? 1.762 11.992 2.579 1.00 94.56 188 GLY A CA 1
ATOM 1450 C C . GLY A 1 188 ? 2.690 10.877 2.128 1.00 94.56 188 GLY A C 1
ATOM 1451 O O . GLY A 1 188 ? 2.837 10.605 0.935 1.00 94.56 188 GLY A O 1
ATOM 1452 N N . LEU A 1 189 ? 3.337 10.251 3.105 1.00 93.12 189 LEU A N 1
ATOM 1453 C CA . LEU A 1 189 ? 4.369 9.241 2.903 1.00 93.12 189 LEU A CA 1
ATOM 1454 C C . LEU A 1 189 ? 4.120 8.073 3.857 1.00 93.12 189 LEU A C 1
ATOM 1456 O O . LEU A 1 189 ? 3.735 8.283 5.006 1.00 93.12 189 LEU A O 1
ATOM 1460 N N . VAL A 1 190 ? 4.381 6.851 3.400 1.00 91.50 190 VAL A N 1
ATOM 1461 C CA . VAL A 1 190 ? 4.288 5.633 4.215 1.00 91.50 190 VAL A CA 1
ATOM 1462 C C . VAL A 1 190 ? 5.659 4.975 4.272 1.00 91.50 190 VAL A C 1
ATOM 1464 O O . VAL A 1 190 ? 6.031 4.221 3.372 1.00 91.50 190 VAL A O 1
ATOM 1467 N N . TYR A 1 191 ? 6.429 5.259 5.323 1.00 87.50 191 TYR A N 1
ATOM 1468 C CA . TYR A 1 191 ? 7.748 4.661 5.529 1.00 87.50 191 TYR A CA 1
ATOM 1469 C C . TYR A 1 191 ? 7.689 3.431 6.432 1.00 87.50 191 TYR A C 1
ATOM 1471 O O . TYR A 1 191 ? 7.046 3.436 7.475 1.00 87.50 191 TYR A O 1
ATOM 1479 N N . GLY A 1 192 ? 8.415 2.388 6.026 1.00 83.25 192 GLY A N 1
ATOM 1480 C CA . GLY A 1 192 ? 8.706 1.221 6.854 1.00 83.25 192 GLY A CA 1
ATOM 1481 C C . GLY A 1 192 ? 10.208 1.102 7.082 1.00 83.25 192 GLY A C 1
ATOM 1482 O O . GLY A 1 192 ? 10.768 1.765 7.948 1.00 83.25 192 GLY A O 1
ATOM 1483 N N . ARG A 1 193 ? 10.865 0.298 6.240 1.00 76.94 193 ARG A N 1
ATOM 1484 C CA . ARG A 1 193 ? 12.290 -0.068 6.342 1.00 76.94 193 ARG A CA 1
ATOM 1485 C C . ARG A 1 193 ? 13.239 1.108 6.608 1.00 76.94 193 ARG A C 1
ATOM 1487 O O . ARG A 1 193 ? 14.125 0.970 7.431 1.00 76.94 193 ARG A O 1
ATOM 1494 N N . ASN A 1 194 ? 13.009 2.272 5.994 1.00 71.44 194 ASN A N 1
ATOM 1495 C CA . ASN A 1 194 ? 13.839 3.473 6.187 1.00 71.44 194 ASN A CA 1
ATOM 1496 C C . ASN A 1 194 ? 13.860 4.043 7.617 1.00 71.44 194 ASN A C 1
ATOM 1498 O O . ASN A 1 194 ? 14.683 4.906 7.897 1.00 71.44 194 ASN A O 1
ATOM 1502 N N . ILE A 1 195 ? 12.948 3.623 8.498 1.00 72.94 195 ILE A N 1
ATOM 1503 C CA . ILE A 1 195 ? 12.856 4.132 9.873 1.00 72.94 195 ILE A CA 1
ATOM 1504 C C . ILE A 1 195 ? 13.473 3.162 10.884 1.00 72.94 195 ILE A C 1
ATOM 1506 O O . ILE A 1 195 ? 14.050 3.608 11.870 1.00 72.94 195 ILE A O 1
ATOM 1510 N N . TYR A 1 196 ? 13.348 1.851 10.664 1.00 70.19 196 TYR A N 1
ATOM 1511 C CA . TYR A 1 196 ? 13.699 0.837 11.667 1.00 70.19 196 TYR A CA 1
ATOM 1512 C C . TYR A 1 196 ? 14.770 -0.180 11.228 1.00 70.19 196 TYR A C 1
ATOM 1514 O O . TYR A 1 196 ? 15.101 -1.055 12.026 1.00 70.19 196 TYR A O 1
ATOM 1522 N N . GLN A 1 197 ? 15.303 -0.104 9.998 1.00 57.03 197 GLN A N 1
ATOM 1523 C CA . GLN A 1 197 ? 16.396 -0.965 9.498 1.00 57.03 197 GLN A CA 1
ATOM 1524 C C . GLN A 1 197 ? 17.650 -0.170 9.141 1.00 57.03 197 GLN A C 1
ATOM 1526 O O . GLN A 1 197 ? 18.766 -0.667 9.407 1.00 57.03 197 GLN A O 1
#